Protein AF-A0A2J8KSQ7-F1 (afdb_monomer)

Secondary structure (DSSP, 8-state):
---HHHHHHHHHHHHHHHHHHHH-TTHHHHHHHHHHHHHHHHHTT-S-HHHHHHHHHHHHHHHHHHHHHTTS-HHHHT-HHHHHHHHHHHHHHH---TT-S-HHHHHHHHHHHHHHHHHHHHHHHHHHHHHTT--TTHHHHHHHHHHTTSS----HHHHHHHHSGGGSPPPTHHHHHHHHTSHHHHHHHHHHHHHHHHHHHHHHHHHGGG-TTS---------PPPHHHHHHHHHHHHHHHHHHH-GGGHHHHHHHHHHHHHHHHT-HHHHHHHHHHTT---HHHHHHHHHHHHHHHHHHHHHHHHH-

Structure (mmCIF, N/CA/C/O backbone):
data_AF-A0A2J8KSQ7-F1
#
_entry.id   AF-A0A2J8KSQ7-F1
#
loop_
_atom_site.group_PDB
_atom_site.id
_atom_site.type_symbol
_atom_site.label_atom_id
_atom_site.label_alt_id
_atom_site.label_comp_id
_atom_site.label_asym_id
_atom_site.label_entity_id
_atom_site.label_seq_id
_atom_site.pdbx_PDB_ins_code
_atom_site.Cartn_x
_atom_site.Cartn_y
_atom_site.Cartn_z
_atom_site.occupancy
_atom_site.B_iso_or_equiv
_atom_site.auth_seq_id
_atom_site.auth_comp_id
_atom_site.auth_asym_id
_atom_site.auth_atom_id
_atom_site.pdbx_PDB_model_num
ATOM 1 N N . LEU A 1 1 ? 3.749 8.057 27.877 1.00 47.41 1 LEU A N 1
ATOM 2 C CA . LEU A 1 1 ? 4.888 7.237 27.403 1.00 47.41 1 LEU A CA 1
ATOM 3 C C . LEU A 1 1 ? 4.322 6.093 26.569 1.00 47.41 1 LEU A C 1
ATOM 5 O O . LEU A 1 1 ? 3.416 5.438 27.062 1.00 47.41 1 LEU A O 1
ATOM 9 N N . GLN A 1 2 ? 4.792 5.868 25.337 1.00 60.69 2 GLN A N 1
ATOM 10 C CA . GLN A 1 2 ? 4.445 4.633 24.612 1.00 60.69 2 GLN A CA 1
ATOM 11 C C . GLN A 1 2 ? 5.042 3.417 25.340 1.00 60.69 2 GLN A C 1
ATOM 13 O O . GLN A 1 2 ? 6.163 3.535 25.850 1.00 60.69 2 GLN A O 1
ATOM 18 N N . PRO A 1 3 ? 4.328 2.280 25.402 1.00 83.12 3 PRO A N 1
ATOM 19 C CA . PRO A 1 3 ? 4.836 1.058 26.014 1.00 83.12 3 PRO A CA 1
ATOM 20 C C . PRO A 1 3 ? 6.111 0.584 25.297 1.00 83.12 3 PRO A C 1
ATOM 22 O O . PRO A 1 3 ? 6.273 0.771 24.091 1.00 83.12 3 PRO A O 1
ATOM 25 N N . LEU A 1 4 ? 7.038 -0.022 26.046 1.00 86.06 4 LEU A N 1
ATOM 26 C CA . LEU A 1 4 ? 8.341 -0.484 25.543 1.00 86.06 4 LEU A CA 1
ATOM 27 C C . LEU A 1 4 ? 8.212 -1.377 24.294 1.00 86.06 4 LEU A C 1
ATOM 29 O O . LEU A 1 4 ? 9.003 -1.246 23.362 1.00 86.06 4 LEU A O 1
ATOM 33 N N . SER A 1 5 ? 7.186 -2.231 24.254 1.00 86.38 5 SER A N 1
ATOM 34 C CA . SER A 1 5 ? 6.883 -3.108 23.119 1.00 86.38 5 SER A CA 1
ATOM 35 C C . SER A 1 5 ? 6.635 -2.334 21.823 1.00 86.38 5 SER A C 1
ATOM 37 O O . SER A 1 5 ? 7.234 -2.660 20.805 1.00 86.38 5 SER A O 1
ATOM 39 N N . GLU A 1 6 ? 5.834 -1.265 21.856 1.00 86.31 6 GLU A N 1
ATOM 40 C CA . GLU A 1 6 ? 5.562 -0.437 20.674 1.00 86.31 6 GLU A CA 1
ATOM 41 C C . GLU A 1 6 ? 6.832 0.221 20.130 1.00 86.31 6 GLU A C 1
ATOM 43 O O . GLU A 1 6 ? 7.030 0.278 18.917 1.00 86.31 6 GLU A O 1
ATOM 48 N N . ARG A 1 7 ? 7.719 0.688 21.016 1.00 88.25 7 ARG A N 1
ATOM 49 C CA . ARG A 1 7 ? 8.998 1.288 20.607 1.00 88.25 7 ARG A CA 1
ATOM 50 C C . ARG A 1 7 ? 9.906 0.270 19.926 1.00 88.25 7 ARG A C 1
ATOM 52 O O . ARG A 1 7 ? 10.504 0.591 18.903 1.00 88.25 7 ARG A O 1
ATOM 59 N N . LEU A 1 8 ? 9.980 -0.947 20.464 1.00 92.44 8 LEU A N 1
ATOM 60 C CA . LEU A 1 8 ? 10.743 -2.042 19.861 1.00 92.44 8 LEU A CA 1
ATOM 61 C C . LEU A 1 8 ? 10.172 -2.435 18.494 1.00 92.44 8 LEU A C 1
ATOM 63 O O . LEU A 1 8 ? 10.933 -2.626 17.549 1.00 92.44 8 LEU A O 1
ATOM 67 N N . THR A 1 9 ? 8.844 -2.481 18.352 1.00 92.38 9 THR A N 1
ATOM 68 C CA . THR A 1 9 ? 8.196 -2.739 17.060 1.00 92.38 9 THR A CA 1
ATOM 69 C C . THR A 1 9 ? 8.498 -1.638 16.046 1.00 92.38 9 THR A C 1
ATOM 71 O O . THR A 1 9 ? 8.880 -1.943 14.919 1.00 92.38 9 THR A O 1
ATOM 74 N N . LEU A 1 10 ? 8.390 -0.360 16.425 1.00 92.94 10 LEU A N 1
ATOM 75 C CA . LEU A 1 10 ? 8.730 0.756 15.534 1.00 92.94 10 LEU A CA 1
ATOM 76 C C . LEU A 1 10 ? 10.209 0.735 15.129 1.00 92.94 10 LEU A C 1
ATOM 78 O O . LEU A 1 10 ? 10.523 0.992 13.969 1.00 92.94 10 LEU A O 1
ATOM 82 N N . LEU A 1 11 ? 11.106 0.375 16.051 1.00 94.06 11 LEU A N 1
ATOM 83 C CA . LEU A 1 11 ? 12.526 0.201 15.755 1.00 94.06 11 LEU A CA 1
ATOM 84 C C . LEU A 1 11 ? 12.757 -0.944 14.758 1.00 94.06 11 LEU A C 1
ATOM 86 O O . LEU A 1 11 ? 13.496 -0.769 13.794 1.00 94.06 11 LEU A O 1
ATOM 90 N N . ALA A 1 12 ? 12.093 -2.087 14.940 1.00 95.69 12 ALA A N 1
ATOM 91 C CA . ALA A 1 12 ? 12.176 -3.207 14.004 1.00 95.69 12 ALA A CA 1
ATOM 92 C C . ALA A 1 12 ? 11.642 -2.833 12.609 1.00 95.69 12 ALA A C 1
ATOM 94 O O . ALA A 1 12 ? 12.254 -3.179 11.595 1.00 95.69 12 ALA A O 1
ATOM 95 N N . ILE A 1 13 ? 10.542 -2.072 12.541 1.00 95.25 13 ILE A N 1
ATOM 96 C CA . ILE A 1 13 ? 10.000 -1.544 11.279 1.00 95.25 13 ILE A CA 1
ATOM 97 C C . ILE A 1 13 ? 11.000 -0.581 10.632 1.00 95.25 13 ILE A C 1
ATOM 99 O O . ILE A 1 13 ? 11.241 -0.675 9.431 1.00 95.25 13 ILE A O 1
ATOM 103 N N . PHE A 1 14 ? 11.625 0.307 11.407 1.00 96.31 14 PHE A N 1
ATOM 104 C CA . PHE A 1 14 ? 12.646 1.219 10.894 1.00 96.31 14 PHE A CA 1
ATOM 105 C C . PHE A 1 14 ? 13.858 0.469 10.331 1.00 96.31 14 PHE A C 1
ATOM 107 O O . PHE A 1 14 ? 14.253 0.729 9.197 1.00 96.31 14 PHE A O 1
ATOM 114 N N . ILE A 1 15 ? 14.412 -0.489 11.081 1.00 96.38 15 ILE A N 1
ATOM 115 C CA . ILE A 1 15 ? 15.580 -1.275 10.656 1.00 96.38 15 ILE A CA 1
ATOM 116 C C . ILE A 1 15 ? 15.255 -2.080 9.394 1.00 96.38 15 ILE A C 1
ATOM 118 O O . ILE A 1 15 ? 16.009 -2.027 8.426 1.00 96.38 15 ILE A O 1
ATOM 122 N N . SER A 1 16 ? 14.123 -2.789 9.370 1.00 95.50 16 SER A N 1
ATOM 123 C CA . SER A 1 16 ? 13.715 -3.575 8.197 1.00 95.50 16 SER A CA 1
ATOM 124 C C . SER A 1 16 ? 13.466 -2.696 6.969 1.00 95.50 16 SER A C 1
ATOM 126 O O . SER A 1 16 ? 13.972 -3.007 5.894 1.00 95.50 16 SER A O 1
ATOM 128 N N . THR A 1 17 ? 12.777 -1.561 7.132 1.00 95.31 17 THR A N 1
ATOM 129 C CA . THR A 1 17 ? 12.537 -0.589 6.050 1.00 95.31 17 THR A CA 1
ATOM 130 C C . THR A 1 17 ? 13.844 0.002 5.528 1.00 95.31 17 THR A C 1
ATOM 132 O O . THR A 1 17 ? 14.027 0.140 4.317 1.00 95.31 17 THR A O 1
ATOM 135 N N . PHE A 1 18 ? 14.771 0.328 6.427 1.00 95.44 18 PHE A N 1
ATOM 136 C CA . PHE A 1 18 ? 16.083 0.857 6.082 1.00 95.44 18 PHE A CA 1
ATOM 137 C C . PHE A 1 18 ? 16.922 -0.164 5.304 1.00 95.44 18 PHE A C 1
ATOM 139 O O . PHE A 1 18 ? 17.401 0.158 4.219 1.00 95.44 18 PHE A O 1
ATOM 146 N N . LEU A 1 19 ? 17.043 -1.400 5.797 1.00 95.56 19 LEU A N 1
ATOM 147 C CA . LEU A 1 19 ? 17.797 -2.463 5.122 1.00 95.56 19 LEU A CA 1
ATOM 148 C C . LEU A 1 19 ? 17.192 -2.816 3.757 1.00 95.56 19 LEU A C 1
ATOM 150 O O . LEU A 1 19 ? 17.918 -2.962 2.773 1.00 95.56 19 LEU A O 1
ATOM 154 N N . PHE A 1 20 ? 15.863 -2.899 3.675 1.00 93.69 20 PHE A N 1
ATOM 155 C CA . PHE A 1 20 ? 15.145 -3.086 2.415 1.00 93.69 20 PHE A CA 1
ATOM 156 C C . PHE A 1 20 ? 15.446 -1.961 1.415 1.00 93.69 20 PHE A C 1
ATOM 158 O O . PHE A 1 20 ? 15.771 -2.216 0.256 1.00 93.69 20 PHE A O 1
ATOM 165 N N . SER A 1 21 ? 15.394 -0.710 1.874 1.00 92.31 21 SER A N 1
ATOM 166 C CA . SER A 1 21 ? 15.645 0.452 1.019 1.00 92.31 21 SER A CA 1
ATOM 167 C C . SER A 1 21 ? 17.114 0.564 0.597 1.00 92.31 21 SER A C 1
ATOM 169 O O . SER A 1 21 ? 17.404 1.009 -0.510 1.00 92.31 21 SER A O 1
ATOM 171 N N . LEU A 1 22 ? 18.045 0.129 1.450 1.00 92.06 22 LEU A N 1
ATOM 172 C CA . LEU A 1 22 ? 19.475 0.115 1.150 1.00 92.06 22 LEU A CA 1
ATOM 173 C C . LEU A 1 22 ? 19.825 -0.928 0.078 1.00 92.06 22 LEU A C 1
ATOM 175 O O . LEU A 1 22 ? 20.663 -0.668 -0.781 1.00 92.06 22 LEU A O 1
ATOM 179 N N . THR A 1 23 ? 19.187 -2.099 0.141 1.00 90.56 23 THR A N 1
ATOM 180 C CA . THR A 1 23 ? 19.525 -3.268 -0.690 1.00 90.56 23 THR A CA 1
ATOM 181 C C . THR A 1 23 ? 18.880 -3.253 -2.071 1.00 90.56 23 THR A C 1
ATOM 183 O O . THR A 1 23 ? 19.419 -3.864 -2.993 1.00 90.56 23 THR A O 1
ATOM 186 N N . TRP A 1 24 ? 17.755 -2.553 -2.254 1.00 87.62 24 TRP A N 1
ATOM 187 C CA . TRP A 1 24 ? 17.040 -2.546 -3.528 1.00 87.62 24 TRP A CA 1
ATOM 188 C C . TRP A 1 24 ? 16.900 -1.146 -4.125 1.00 87.62 24 TRP A C 1
ATOM 190 O O . TRP A 1 24 ? 16.215 -0.286 -3.584 1.00 87.62 24 TRP A O 1
ATOM 200 N N . GLN A 1 25 ? 17.473 -0.935 -5.312 1.00 80.12 25 GLN A N 1
ATOM 201 C CA . GLN A 1 25 ? 17.465 0.356 -6.015 1.00 80.12 25 GLN A CA 1
ATOM 202 C C . GLN A 1 25 ? 16.055 0.896 -6.325 1.00 80.12 25 GLN A C 1
ATOM 204 O O . GLN A 1 25 ? 15.832 2.102 -6.294 1.00 80.12 25 GLN A O 1
ATOM 209 N N . PHE A 1 26 ? 15.086 0.019 -6.596 1.00 80.69 26 PHE A N 1
AT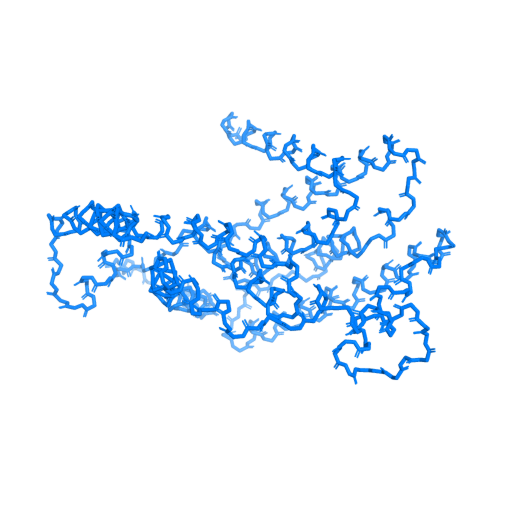OM 210 C CA . PHE A 1 26 ? 13.714 0.406 -6.952 1.00 80.69 26 PHE A CA 1
ATOM 211 C C . PHE A 1 26 ? 12.747 0.381 -5.758 1.00 80.69 26 PHE A C 1
ATOM 213 O O . PHE A 1 26 ? 11.529 0.441 -5.952 1.00 80.69 26 PHE A O 1
ATOM 220 N N . ASN A 1 27 ? 13.272 0.329 -4.526 1.00 89.19 27 ASN A N 1
ATOM 221 C CA . ASN A 1 27 ? 12.478 0.263 -3.294 1.00 89.19 27 ASN A CA 1
ATOM 222 C C . ASN A 1 27 ? 11.410 1.369 -3.211 1.00 89.19 27 ASN A C 1
ATOM 224 O O . ASN A 1 27 ? 10.313 1.118 -2.718 1.00 89.19 27 ASN A O 1
ATOM 228 N N . GLN A 1 28 ? 11.696 2.557 -3.758 1.00 90.19 28 GLN A N 1
ATOM 229 C CA . GLN A 1 28 ? 10.821 3.729 -3.704 1.00 90.19 28 GLN A CA 1
ATOM 230 C C . GLN A 1 28 ? 9.427 3.468 -4.286 1.00 90.19 28 GLN A C 1
ATOM 232 O O . GLN A 1 28 ? 8.446 4.032 -3.807 1.00 90.19 28 GLN A O 1
ATOM 237 N N . PHE A 1 29 ? 9.314 2.581 -5.280 1.00 87.69 29 PHE A N 1
ATOM 238 C CA . PHE A 1 29 ? 8.021 2.205 -5.847 1.00 87.69 29 PHE A CA 1
ATOM 239 C C . PHE A 1 29 ? 7.243 1.292 -4.907 1.00 87.69 29 PHE A C 1
ATOM 241 O O . PHE A 1 29 ? 6.042 1.479 -4.736 1.00 87.69 29 PHE A O 1
ATOM 248 N N . MET A 1 30 ? 7.914 0.348 -4.242 1.00 90.12 30 MET A N 1
ATOM 249 C CA . MET A 1 30 ? 7.239 -0.507 -3.267 1.00 90.12 30 MET A CA 1
ATOM 250 C C . MET A 1 30 ? 6.834 0.234 -2.006 1.00 90.12 30 MET A C 1
ATOM 252 O O . MET A 1 30 ? 5.715 0.080 -1.519 1.00 90.12 30 MET A O 1
ATOM 256 N N . MET A 1 31 ? 7.708 1.104 -1.524 1.00 93.38 31 MET A N 1
ATOM 257 C CA . MET A 1 31 ? 7.406 1.959 -0.390 1.00 93.38 31 MET A CA 1
ATOM 258 C C . MET A 1 31 ? 6.284 2.962 -0.723 1.00 93.38 31 MET A C 1
ATOM 260 O O . MET A 1 31 ? 5.487 3.281 0.157 1.00 93.38 31 MET A O 1
ATOM 264 N N . LEU A 1 32 ? 6.137 3.384 -1.990 1.00 94.06 32 LEU A N 1
ATOM 265 C CA . LEU A 1 32 ? 4.973 4.146 -2.467 1.00 94.06 32 LEU A CA 1
ATOM 266 C C . LEU A 1 32 ? 3.681 3.329 -2.421 1.00 94.06 32 LEU A C 1
ATOM 268 O O . LEU A 1 32 ? 2.670 3.843 -1.951 1.00 94.06 32 LEU A O 1
ATOM 272 N N . MET A 1 33 ? 3.700 2.059 -2.837 1.00 93.06 33 MET A N 1
ATOM 273 C CA . MET A 1 33 ? 2.530 1.184 -2.686 1.00 93.06 33 MET A CA 1
ATOM 274 C C . MET A 1 33 ? 2.134 1.049 -1.212 1.00 93.06 33 MET A C 1
ATOM 276 O O . MET A 1 33 ? 0.960 1.194 -0.876 1.00 93.06 33 MET A O 1
ATOM 280 N N . GLN A 1 34 ? 3.109 0.859 -0.319 1.00 95.00 34 GLN A N 1
ATOM 281 C CA . GLN A 1 34 ? 2.862 0.833 1.122 1.00 95.00 34 GLN A CA 1
ATOM 282 C C . GLN A 1 34 ? 2.294 2.165 1.637 1.00 95.00 34 GLN A C 1
ATOM 284 O O . GLN A 1 34 ? 1.354 2.165 2.429 1.00 95.00 34 GLN A O 1
ATOM 289 N N . ALA A 1 35 ? 2.827 3.302 1.185 1.00 96.12 35 ALA A N 1
ATOM 290 C CA . ALA A 1 35 ? 2.320 4.621 1.551 1.00 96.12 35 ALA A CA 1
ATOM 291 C C . ALA A 1 35 ? 0.865 4.824 1.089 1.00 96.12 35 ALA A C 1
ATOM 293 O O . ALA A 1 35 ? 0.049 5.340 1.850 1.00 96.12 35 ALA A O 1
ATOM 294 N N . LEU A 1 36 ? 0.510 4.354 -0.112 1.00 95.88 36 LEU A N 1
ATOM 295 C CA . LEU A 1 36 ? -0.868 4.371 -0.612 1.00 95.88 36 LEU A CA 1
ATOM 296 C C . LEU A 1 36 ? -1.798 3.502 0.245 1.00 95.88 36 LEU A C 1
ATOM 298 O O . LEU A 1 36 ? -2.895 3.948 0.569 1.00 95.88 36 LEU A O 1
ATOM 302 N N . VAL A 1 37 ? -1.354 2.314 0.680 1.00 96.12 37 VAL A N 1
ATOM 303 C CA . VAL A 1 37 ? -2.120 1.485 1.632 1.00 96.12 37 VAL A CA 1
ATOM 304 C C . VAL A 1 37 ? -2.402 2.256 2.917 1.00 96.12 37 VAL A C 1
ATOM 306 O O . VAL A 1 37 ? -3.551 2.341 3.346 1.00 96.12 37 VAL A O 1
ATOM 309 N N . LEU A 1 38 ? -1.366 2.840 3.525 1.00 95.50 38 LEU A N 1
ATOM 310 C CA . LEU A 1 38 ? -1.514 3.615 4.758 1.00 95.50 38 LEU A CA 1
ATOM 311 C C . LEU A 1 38 ? -2.466 4.797 4.565 1.00 95.50 38 LEU A C 1
ATOM 313 O O . LEU A 1 38 ? -3.267 5.087 5.452 1.00 95.50 38 LEU A O 1
ATOM 317 N N . PHE A 1 39 ? -2.412 5.442 3.401 1.00 94.81 39 PHE A N 1
ATOM 318 C CA . PHE A 1 39 ? -3.275 6.564 3.061 1.00 94.81 39 PHE A CA 1
ATOM 319 C C . PHE A 1 39 ? -4.737 6.136 2.934 1.00 94.81 39 PHE A C 1
ATOM 321 O O . PHE A 1 39 ? -5.616 6.795 3.492 1.00 94.81 39 PHE A O 1
ATOM 328 N N . THR A 1 40 ? -5.009 5.014 2.264 1.00 93.56 40 THR A N 1
ATOM 329 C CA . THR A 1 40 ? -6.361 4.451 2.159 1.00 93.56 40 THR A CA 1
ATOM 330 C C . THR A 1 40 ? -6.921 4.085 3.532 1.00 93.56 40 THR A C 1
ATOM 332 O O . THR A 1 40 ? -8.060 4.434 3.834 1.00 93.56 40 THR A O 1
ATOM 335 N N . LEU A 1 41 ? -6.130 3.434 4.390 1.00 92.81 41 LEU A N 1
ATOM 336 C CA . LEU A 1 41 ? -6.589 3.032 5.725 1.00 92.81 41 LEU A CA 1
ATOM 337 C C . LEU A 1 41 ? -6.845 4.221 6.656 1.00 92.81 41 LEU A C 1
ATOM 339 O O . LEU A 1 41 ? -7.821 4.195 7.405 1.00 92.81 41 LEU A O 1
ATOM 343 N N . ASP A 1 42 ? -5.985 5.245 6.616 1.00 91.19 42 ASP A N 1
ATOM 344 C CA . ASP A 1 42 ? -6.184 6.492 7.371 1.00 91.19 42 ASP A CA 1
ATOM 345 C C . ASP A 1 42 ? -7.434 7.233 6.863 1.00 91.19 42 ASP A C 1
ATOM 347 O O . ASP A 1 42 ? -8.246 7.699 7.658 1.00 91.19 42 ASP A O 1
ATOM 351 N N . SER A 1 43 ? -7.651 7.257 5.542 1.00 89.19 43 SER A N 1
ATOM 352 C CA . SER A 1 43 ? -8.822 7.895 4.915 1.00 89.19 43 SER A CA 1
ATOM 353 C C . SER A 1 43 ? -10.149 7.200 5.249 1.00 89.19 43 SER A C 1
ATOM 355 O O . SER A 1 43 ? -11.173 7.867 5.378 1.00 89.19 43 SER A O 1
ATOM 357 N N . LEU A 1 44 ? -10.150 5.870 5.389 1.00 89.19 44 LEU A N 1
ATOM 358 C CA . LEU A 1 44 ? -11.338 5.071 5.730 1.00 89.19 44 LEU A CA 1
ATOM 359 C C . LEU A 1 44 ? -11.536 4.877 7.244 1.00 89.19 44 LEU A C 1
ATOM 361 O O . LEU A 1 44 ? -12.427 4.134 7.664 1.00 89.19 44 LEU A O 1
ATOM 365 N N . ASP A 1 45 ? -10.712 5.526 8.070 1.00 88.00 45 ASP A N 1
ATOM 366 C CA . ASP A 1 45 ? -10.735 5.404 9.531 1.00 88.00 45 ASP A CA 1
ATOM 367 C C . ASP A 1 45 ? -10.555 3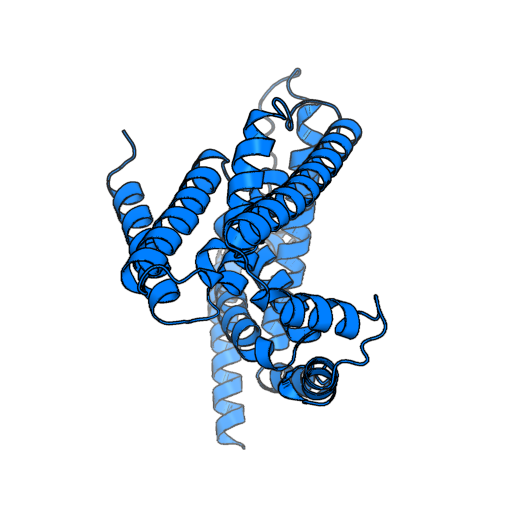.965 10.052 1.00 88.00 45 ASP A C 1
ATOM 369 O O . ASP A 1 45 ? -11.023 3.613 11.132 1.00 88.00 45 ASP A O 1
ATOM 373 N N . MET A 1 46 ? -9.828 3.133 9.300 1.00 87.44 46 MET A N 1
ATOM 374 C CA . MET A 1 46 ? -9.508 1.742 9.661 1.00 87.44 46 MET A CA 1
ATOM 375 C C . MET A 1 46 ? -8.145 1.608 10.358 1.00 87.44 46 MET A C 1
ATOM 377 O O . MET A 1 46 ? -7.785 0.537 10.844 1.00 87.44 46 MET A O 1
ATOM 381 N N . LEU A 1 47 ? -7.360 2.689 10.402 1.00 88.75 47 LEU A N 1
ATOM 382 C CA . LEU A 1 47 ? -6.070 2.754 11.084 1.00 88.75 47 LEU A CA 1
ATOM 383 C C . LEU A 1 47 ? -5.981 4.041 11.919 1.00 88.75 47 LEU A C 1
ATOM 385 O O . LEU A 1 47 ? -6.305 5.118 11.421 1.00 88.75 47 LEU A O 1
ATOM 389 N N . PRO A 1 48 ? -5.491 3.988 13.173 1.00 87.00 48 PRO A N 1
ATOM 390 C CA . PRO A 1 48 ? -5.270 5.196 13.954 1.00 87.00 48 PRO A CA 1
ATOM 391 C C . PRO A 1 48 ? -4.268 6.135 13.272 1.00 87.00 48 PRO A C 1
ATOM 393 O O . PRO A 1 48 ? -3.110 5.771 13.051 1.00 87.00 48 PRO A O 1
ATOM 396 N N . ALA A 1 49 ? -4.681 7.382 13.038 1.00 86.94 49 ALA A N 1
ATOM 397 C CA . ALA A 1 49 ? -3.889 8.384 12.321 1.00 86.94 49 ALA A CA 1
ATOM 398 C C . ALA A 1 49 ? -2.496 8.630 12.934 1.00 86.94 49 ALA A C 1
ATOM 400 O O . ALA A 1 49 ? -1.531 8.928 12.229 1.00 86.94 49 ALA A O 1
ATOM 401 N N . VAL A 1 50 ? -2.357 8.480 14.258 1.00 88.75 50 VAL A N 1
ATOM 402 C CA . VAL A 1 50 ? -1.062 8.585 14.953 1.00 88.75 50 VAL A CA 1
ATOM 403 C C . VAL A 1 50 ? -0.099 7.489 14.486 1.00 88.75 50 VAL A C 1
ATOM 405 O O . VAL A 1 50 ? 1.058 7.785 14.198 1.00 88.75 50 VAL A O 1
ATOM 408 N N . LYS A 1 51 ? -0.571 6.243 14.336 1.00 90.56 51 LYS A N 1
ATOM 409 C CA . LYS A 1 51 ? 0.253 5.122 13.856 1.00 90.56 51 LYS A CA 1
ATOM 410 C C . LYS A 1 51 ? 0.669 5.331 12.398 1.00 90.56 51 LYS A C 1
ATOM 412 O O . LYS A 1 51 ? 1.843 5.172 12.085 1.00 90.56 51 LYS A O 1
ATOM 417 N N . ALA A 1 52 ? -0.251 5.780 11.540 1.00 91.44 52 ALA A N 1
ATOM 418 C CA . ALA A 1 52 ? 0.064 6.124 10.150 1.00 91.44 52 ALA A CA 1
ATOM 419 C C . ALA A 1 52 ? 1.151 7.215 10.059 1.00 91.44 52 ALA A C 1
ATOM 421 O O . ALA A 1 52 ? 2.114 7.076 9.312 1.00 91.44 52 ALA A O 1
ATOM 422 N N . THR A 1 53 ? 1.048 8.260 10.892 1.00 92.19 53 THR A N 1
ATOM 423 C CA . THR A 1 53 ? 2.033 9.360 10.985 1.00 92.19 53 THR A CA 1
ATOM 424 C C . THR A 1 53 ? 3.442 8.842 11.289 1.00 92.19 53 THR A C 1
ATOM 426 O O . THR A 1 53 ? 4.398 9.248 10.629 1.00 92.19 53 THR A O 1
ATOM 429 N N . TRP A 1 54 ? 3.572 7.935 12.264 1.00 93.62 54 TRP A N 1
ATOM 430 C CA . TRP A 1 54 ? 4.856 7.321 12.611 1.00 93.62 54 TRP A CA 1
ATOM 431 C C . TRP A 1 54 ? 5.437 6.505 11.457 1.00 93.62 54 TRP A C 1
ATOM 433 O O . TRP A 1 54 ? 6.629 6.617 11.181 1.00 93.62 54 TRP A O 1
ATOM 443 N N . LEU A 1 55 ? 4.603 5.736 10.754 1.00 94.44 55 LEU A N 1
ATOM 444 C CA . LEU A 1 55 ? 5.047 4.928 9.618 1.00 94.44 55 LEU A CA 1
ATOM 445 C C . LEU A 1 55 ? 5.536 5.799 8.454 1.00 94.44 55 LEU A C 1
ATOM 447 O O . LEU A 1 55 ? 6.621 5.545 7.940 1.00 94.44 55 LEU A O 1
ATOM 451 N N . TYR A 1 56 ? 4.823 6.872 8.095 1.00 94.94 56 TYR A N 1
ATOM 452 C CA . TYR A 1 56 ? 5.313 7.827 7.089 1.00 94.94 56 TYR A CA 1
ATOM 453 C C . TYR A 1 56 ? 6.638 8.479 7.495 1.00 94.94 56 TYR A C 1
ATOM 455 O O . TYR A 1 56 ? 7.526 8.647 6.659 1.00 94.94 56 TYR A O 1
ATOM 463 N N . GLY A 1 57 ? 6.784 8.824 8.780 1.00 94.50 57 GLY A N 1
ATOM 464 C CA . GLY A 1 57 ? 8.033 9.355 9.327 1.00 94.50 57 GLY A CA 1
ATOM 465 C C . GLY A 1 57 ? 9.190 8.373 9.153 1.00 94.50 57 GLY A C 1
ATOM 466 O O . GLY A 1 57 ? 10.227 8.750 8.615 1.00 94.50 57 GLY A O 1
ATOM 467 N N . ILE A 1 58 ? 8.978 7.102 9.514 1.00 95.62 58 ILE A N 1
ATOM 468 C CA . ILE A 1 58 ? 9.958 6.026 9.319 1.00 95.62 58 ILE A CA 1
ATOM 469 C C . ILE A 1 58 ? 10.368 5.923 7.848 1.00 95.62 58 ILE A C 1
ATOM 471 O O . ILE A 1 58 ? 11.561 5.935 7.564 1.00 95.62 58 ILE A O 1
ATOM 475 N N . GLN A 1 59 ? 9.412 5.893 6.913 1.00 95.25 59 GLN A N 1
ATOM 476 C CA . GLN A 1 59 ? 9.719 5.797 5.482 1.00 95.25 59 GLN A CA 1
ATOM 477 C C . GLN A 1 59 ? 10.604 6.954 4.995 1.00 95.25 59 GLN A C 1
ATOM 479 O O . GLN A 1 59 ? 11.612 6.715 4.333 1.00 95.25 59 GLN A O 1
ATOM 484 N N . ILE A 1 60 ? 10.261 8.203 5.343 1.00 94.62 60 ILE A N 1
ATOM 485 C CA . ILE A 1 60 ? 11.063 9.376 4.959 1.00 94.62 60 ILE A CA 1
ATOM 486 C C . ILE A 1 60 ? 12.460 9.292 5.580 1.00 94.62 60 ILE A C 1
ATOM 488 O O . ILE A 1 60 ? 13.454 9.439 4.871 1.00 94.62 60 ILE A O 1
ATOM 492 N N . THR A 1 61 ? 12.557 9.046 6.889 1.00 95.12 61 THR A N 1
ATOM 493 C CA . THR A 1 61 ? 13.848 9.017 7.587 1.00 95.12 61 THR A CA 1
ATOM 494 C C . THR A 1 61 ? 14.746 7.891 7.075 1.00 95.12 61 THR A C 1
ATOM 496 O O . THR A 1 61 ? 15.933 8.127 6.852 1.00 95.12 61 THR A O 1
ATOM 499 N N . SER A 1 62 ? 14.202 6.695 6.822 1.00 94.94 62 SER A N 1
ATOM 500 C CA . SER A 1 62 ? 14.956 5.580 6.239 1.00 94.94 62 SER A CA 1
ATOM 501 C C . SER A 1 62 ? 15.497 5.927 4.848 1.00 94.94 62 SER A C 1
ATOM 503 O O . SER A 1 62 ? 16.670 5.674 4.583 1.00 94.94 62 SER A O 1
ATOM 505 N N . LEU A 1 63 ? 14.696 6.552 3.977 1.00 92.50 63 LEU A N 1
ATOM 506 C CA . LEU A 1 63 ? 15.143 6.945 2.633 1.00 92.50 63 LEU A CA 1
ATOM 507 C C . LEU A 1 63 ? 16.184 8.059 2.651 1.00 92.50 63 LEU A C 1
ATOM 509 O O . LEU A 1 63 ? 17.123 8.020 1.861 1.00 92.50 63 LEU A O 1
ATOM 513 N N . LEU A 1 64 ? 16.047 9.034 3.552 1.00 92.62 64 LEU A N 1
ATOM 514 C CA . LEU A 1 64 ? 17.057 10.077 3.729 1.00 92.62 64 LEU A CA 1
ATOM 515 C C . LEU A 1 64 ? 18.387 9.477 4.198 1.00 92.62 64 LEU A C 1
ATOM 517 O O . LEU A 1 64 ? 19.436 9.846 3.675 1.00 92.62 64 LEU A O 1
ATOM 521 N N . LEU A 1 65 ? 18.348 8.511 5.121 1.00 94.12 65 LEU A N 1
ATOM 522 C CA . LEU A 1 65 ? 19.549 7.808 5.570 1.00 94.12 65 LEU A CA 1
ATOM 523 C C . LEU A 1 65 ? 20.192 6.995 4.435 1.00 94.12 65 LEU A C 1
ATOM 525 O O . LEU A 1 65 ? 21.404 7.065 4.246 1.00 94.12 65 LEU A O 1
ATOM 529 N N . VAL A 1 66 ? 19.393 6.276 3.640 1.00 93.44 66 VAL A N 1
ATOM 530 C CA . VAL A 1 66 ? 19.888 5.563 2.448 1.00 93.44 66 VAL A CA 1
ATOM 531 C C . VAL A 1 66 ? 20.475 6.533 1.424 1.00 93.44 66 VAL A C 1
ATOM 533 O O . VAL A 1 66 ? 21.530 6.251 0.870 1.00 93.44 66 VAL A O 1
ATOM 536 N N . CYS A 1 67 ? 19.849 7.691 1.208 1.00 91.25 67 CYS A N 1
ATOM 537 C CA . CYS A 1 67 ? 20.360 8.728 0.313 1.00 91.25 67 CYS A CA 1
ATOM 538 C C . CYS A 1 67 ? 21.755 9.204 0.744 1.00 91.25 67 CYS A C 1
ATOM 540 O O . CYS A 1 67 ? 22.651 9.287 -0.093 1.00 91.25 67 CYS A O 1
ATOM 542 N N . ILE A 1 68 ? 21.970 9.437 2.045 1.00 92.06 68 ILE A N 1
ATOM 543 C CA . ILE A 1 68 ? 23.285 9.806 2.594 1.00 92.06 68 ILE A CA 1
ATOM 544 C C . ILE A 1 68 ? 24.312 8.691 2.350 1.00 92.06 68 ILE A C 1
ATOM 546 O O . ILE A 1 68 ? 25.410 8.964 1.870 1.00 92.06 68 ILE A O 1
ATOM 550 N N . LEU A 1 69 ? 23.954 7.434 2.635 1.00 91.81 69 LEU A N 1
ATOM 551 C CA . LEU A 1 69 ? 24.858 6.288 2.463 1.00 91.81 69 LEU A CA 1
ATOM 552 C C . LEU A 1 69 ? 25.175 5.973 0.998 1.00 91.81 69 LEU A C 1
ATOM 554 O O . LEU A 1 69 ? 26.253 5.470 0.699 1.00 91.81 69 LEU A O 1
ATOM 558 N N . GLN A 1 70 ? 24.259 6.284 0.083 1.00 90.75 70 GLN A N 1
ATOM 559 C CA . GLN A 1 70 ? 24.450 6.147 -1.361 1.00 90.75 70 GLN A CA 1
ATOM 560 C C . GLN A 1 70 ? 25.011 7.431 -1.997 1.00 90.75 70 GLN A C 1
ATOM 562 O O . GLN A 1 70 ? 24.724 7.715 -3.159 1.00 90.75 70 GLN A O 1
ATOM 567 N N . PHE A 1 71 ? 25.798 8.210 -1.246 1.00 89.62 71 PHE A N 1
ATOM 568 C CA . PHE A 1 71 ? 26.492 9.412 -1.726 1.00 89.62 71 PHE A CA 1
ATOM 569 C C . PHE A 1 71 ? 25.558 10.464 -2.348 1.00 89.62 71 PHE A C 1
ATOM 571 O O . PHE A 1 71 ? 25.819 10.987 -3.429 1.00 89.62 71 PHE A O 1
ATOM 578 N N . PHE A 1 72 ? 24.465 10.783 -1.649 1.00 85.62 72 PHE A N 1
ATOM 579 C CA . PHE A 1 72 ? 23.455 11.761 -2.068 1.00 85.62 72 PHE A CA 1
ATOM 580 C C . PHE A 1 72 ? 22.817 11.433 -3.421 1.00 85.62 72 PHE A C 1
ATOM 582 O O . PHE A 1 72 ? 22.677 12.294 -4.291 1.00 85.62 72 PHE A O 1
ATOM 589 N N . ASN A 1 73 ? 22.391 10.178 -3.583 1.00 84.94 73 ASN A N 1
ATOM 590 C CA . ASN A 1 73 ? 21.670 9.738 -4.770 1.00 84.94 73 ASN A CA 1
ATOM 591 C C . ASN A 1 73 ? 20.393 10.573 -4.982 1.00 84.94 73 ASN A C 1
ATOM 593 O O . ASN A 1 73 ? 19.362 10.395 -4.323 1.00 84.94 73 ASN A O 1
ATOM 597 N N . SER A 1 74 ? 20.462 11.480 -5.951 1.00 82.12 74 SER A N 1
ATOM 598 C CA . SER A 1 74 ? 19.419 12.456 -6.245 1.00 82.12 74 SER A CA 1
ATOM 599 C C . SER A 1 74 ? 18.132 11.822 -6.779 1.00 82.12 74 SER A C 1
ATOM 601 O O . SER A 1 74 ? 17.058 12.401 -6.615 1.00 82.12 74 SER A O 1
ATOM 603 N N . MET A 1 75 ? 18.200 10.598 -7.320 1.00 80.50 75 MET A N 1
ATOM 604 C CA . MET A 1 75 ? 17.024 9.835 -7.752 1.00 80.50 75 MET A CA 1
ATOM 605 C C . MET A 1 75 ? 16.095 9.507 -6.574 1.00 80.50 75 MET A C 1
ATOM 607 O O . MET A 1 75 ? 14.881 9.646 -6.698 1.00 80.50 75 MET A O 1
ATOM 611 N N . ILE A 1 76 ? 16.655 9.149 -5.410 1.00 85.19 76 ILE A N 1
ATOM 612 C CA . ILE A 1 76 ? 15.868 8.859 -4.199 1.00 85.19 76 ILE A CA 1
ATOM 613 C C . ILE A 1 76 ? 15.181 10.132 -3.706 1.00 85.19 76 ILE A C 1
ATOM 615 O O . ILE A 1 76 ? 13.998 10.110 -3.355 1.00 85.19 76 ILE A O 1
ATOM 619 N N . LEU A 1 77 ? 15.909 11.253 -3.711 1.00 84.75 77 LEU A N 1
ATOM 620 C CA . LEU A 1 77 ? 15.391 12.536 -3.241 1.00 84.75 77 LEU A CA 1
ATOM 621 C C . LEU A 1 77 ? 14.272 13.077 -4.149 1.00 84.75 77 LEU A C 1
ATOM 623 O O . LEU A 1 77 ? 13.291 13.627 -3.653 1.00 84.75 77 LEU A O 1
ATOM 627 N N . GLY A 1 78 ? 14.390 12.864 -5.464 1.00 84.81 78 GLY A N 1
ATOM 628 C CA . GLY A 1 78 ? 13.382 13.213 -6.472 1.00 84.81 78 GLY A CA 1
ATOM 629 C C . GLY A 1 78 ? 12.199 12.244 -6.583 1.00 84.81 78 GLY A C 1
ATOM 630 O O . GLY A 1 78 ? 11.313 12.455 -7.418 1.00 84.81 78 GLY A O 1
ATOM 631 N N . SER A 1 79 ? 12.164 11.195 -5.758 1.00 89.62 79 SER A N 1
ATOM 632 C CA . SER A 1 79 ? 11.149 10.148 -5.829 1.00 89.62 79 SER A CA 1
ATOM 633 C C . SER A 1 79 ? 9.738 10.661 -5.532 1.00 89.62 79 SER A C 1
ATOM 635 O O . SER A 1 79 ? 9.511 11.535 -4.688 1.00 89.62 79 SER A O 1
ATOM 637 N N . LEU A 1 80 ? 8.748 10.056 -6.198 1.00 90.94 80 LEU A N 1
ATOM 638 C CA . LEU A 1 80 ? 7.332 10.316 -5.919 1.00 90.94 80 LEU A CA 1
ATOM 639 C C . LEU A 1 80 ? 6.963 10.043 -4.459 1.00 90.94 80 LEU A C 1
ATOM 641 O O . LEU A 1 80 ? 6.087 10.707 -3.921 1.00 90.94 80 LEU A O 1
ATOM 645 N N . LEU A 1 81 ? 7.633 9.088 -3.819 1.00 93.56 81 LEU A N 1
ATOM 646 C CA . LEU A 1 81 ? 7.370 8.686 -2.445 1.00 93.56 81 LEU A CA 1
ATOM 647 C C . LEU A 1 81 ? 7.649 9.798 -1.433 1.00 93.56 81 LEU A C 1
ATOM 649 O O . LEU A 1 81 ? 6.801 10.073 -0.586 1.00 93.56 81 LEU A O 1
ATOM 653 N N . ILE A 1 82 ? 8.805 10.464 -1.528 1.00 93.12 82 ILE A N 1
ATOM 654 C CA . ILE A 1 82 ? 9.127 11.582 -0.628 1.00 93.12 82 ILE A CA 1
ATOM 655 C C . ILE A 1 82 ? 8.112 12.709 -0.822 1.00 93.12 82 ILE A C 1
ATOM 657 O O . ILE A 1 82 ? 7.583 13.244 0.155 1.00 93.12 82 ILE A O 1
ATOM 661 N N . SER A 1 83 ? 7.787 13.026 -2.080 1.00 94.75 83 SER A N 1
ATOM 662 C CA . SER A 1 83 ? 6.776 14.039 -2.400 1.00 94.75 83 SER A CA 1
ATOM 663 C C . SER A 1 83 ? 5.388 13.654 -1.876 1.00 94.75 83 SER A C 1
ATOM 665 O O . SER A 1 83 ? 4.690 14.508 -1.330 1.00 94.75 83 SER A O 1
ATOM 667 N N . PHE A 1 84 ? 4.996 12.382 -1.989 1.00 96.38 84 PHE A N 1
ATOM 668 C CA . PHE A 1 84 ? 3.706 11.870 -1.529 1.00 96.38 84 PHE A CA 1
ATOM 669 C C . PHE A 1 84 ? 3.590 11.926 -0.007 1.00 96.38 84 PHE A C 1
ATOM 671 O O . PHE A 1 84 ? 2.658 12.534 0.517 1.00 96.38 84 PHE A O 1
ATOM 678 N N . ASN A 1 85 ? 4.574 11.388 0.716 1.00 95.56 85 ASN A N 1
ATOM 679 C CA . ASN A 1 85 ? 4.560 11.393 2.178 1.00 95.56 85 ASN A CA 1
ATOM 680 C C . ASN A 1 85 ? 4.556 12.826 2.732 1.00 95.56 85 ASN A C 1
ATOM 682 O O . ASN A 1 85 ? 3.785 13.136 3.643 1.00 95.56 85 ASN A O 1
ATOM 686 N N . LEU A 1 86 ? 5.351 13.732 2.146 1.00 95.12 86 LEU A N 1
ATOM 687 C CA . LEU A 1 86 ? 5.340 15.148 2.522 1.00 95.12 86 LEU A CA 1
ATOM 688 C C . LEU A 1 86 ? 3.982 15.807 2.231 1.00 95.12 86 LEU A C 1
ATOM 690 O O . LEU A 1 86 ? 3.477 16.574 3.055 1.00 95.12 86 LEU A O 1
ATOM 694 N N . SER A 1 87 ? 3.354 15.459 1.106 1.00 95.44 87 SER A N 1
ATOM 695 C CA . SER A 1 87 ? 2.019 15.948 0.746 1.00 95.44 87 SER A CA 1
ATOM 696 C C . SER A 1 87 ? 0.953 15.497 1.729 1.00 95.44 87 SER A C 1
ATOM 698 O O . SER A 1 87 ? 0.130 16.313 2.133 1.00 95.44 87 SER A O 1
ATOM 700 N N . VAL A 1 88 ? 0.991 14.238 2.174 1.00 94.50 88 VAL A N 1
ATOM 701 C CA . VAL A 1 88 ? 0.078 13.724 3.204 1.00 94.50 88 VAL A CA 1
ATOM 702 C C . VAL A 1 88 ? 0.239 14.512 4.508 1.00 94.50 88 VAL A C 1
ATOM 704 O O . VAL A 1 88 ? -0.756 14.938 5.096 1.00 94.50 88 VAL A O 1
ATOM 707 N N . PHE A 1 89 ? 1.472 14.796 4.948 1.00 93.62 89 PHE A N 1
ATOM 708 C CA . PHE A 1 89 ? 1.699 15.617 6.146 1.00 93.62 89 PHE A CA 1
ATOM 709 C C . PHE A 1 89 ? 1.136 17.036 6.018 1.00 93.62 89 PHE A C 1
ATOM 711 O O . PHE A 1 89 ? 0.508 17.536 6.956 1.00 93.62 89 PHE A O 1
ATOM 718 N N . ILE A 1 90 ? 1.350 17.688 4.874 1.00 93.69 90 ILE A N 1
ATOM 719 C CA . ILE A 1 90 ? 0.857 19.047 4.625 1.00 93.69 90 ILE A CA 1
ATOM 720 C C . ILE A 1 90 ? -0.672 19.050 4.515 1.00 93.69 90 ILE A C 1
ATOM 722 O O . ILE A 1 90 ? -1.327 19.838 5.197 1.00 93.69 90 ILE A O 1
ATOM 726 N N . ALA A 1 91 ? -1.257 18.142 3.733 1.00 92.12 91 ALA A N 1
ATOM 727 C CA . ALA A 1 91 ? -2.703 18.042 3.551 1.00 92.12 91 ALA A CA 1
ATOM 728 C C . ALA A 1 91 ? -3.427 17.796 4.881 1.00 92.12 91 ALA A C 1
ATOM 730 O O . ALA A 1 91 ? -4.447 18.428 5.146 1.00 92.12 91 ALA A O 1
ATOM 731 N N . ARG A 1 92 ? -2.863 16.967 5.772 1.00 89.00 92 ARG A N 1
ATOM 732 C CA . ARG A 1 92 ? -3.409 16.750 7.125 1.00 89.00 92 ARG A CA 1
ATOM 733 C C . ARG A 1 92 ? -3.366 17.999 8.005 1.00 89.00 92 ARG A C 1
ATOM 735 O O . ARG A 1 92 ? -4.245 18.182 8.842 1.00 89.00 92 ARG A O 1
ATOM 742 N N . LYS A 1 93 ? -2.365 18.871 7.834 1.00 88.38 93 LYS A N 1
ATOM 743 C CA . LYS A 1 93 ? -2.321 20.165 8.538 1.00 88.38 93 LYS A CA 1
ATOM 744 C C . LYS A 1 93 ? -3.359 21.149 7.993 1.00 88.38 93 LYS A C 1
ATOM 746 O O . LYS A 1 93 ? -3.919 21.913 8.779 1.00 88.38 93 LYS A O 1
ATOM 751 N N . LEU A 1 94 ? -3.597 21.126 6.680 1.00 87.50 94 LEU A N 1
ATOM 752 C CA . LEU A 1 94 ? -4.520 22.031 5.989 1.00 87.50 94 LEU A CA 1
ATOM 753 C C . LEU A 1 94 ? -5.990 21.633 6.184 1.00 87.50 94 LEU A C 1
ATOM 755 O O . LEU A 1 94 ? -6.827 22.489 6.457 1.00 87.50 94 LEU A O 1
ATOM 759 N N . GLN A 1 95 ? -6.312 20.343 6.093 1.00 83.88 95 GLN A N 1
ATOM 760 C CA . GLN A 1 95 ? -7.678 19.835 6.219 1.00 83.88 95 GLN A CA 1
ATOM 761 C C . GLN A 1 95 ? -7.925 19.243 7.606 1.00 83.88 95 GLN A C 1
ATOM 763 O O . GLN A 1 95 ? -7.763 18.048 7.854 1.00 83.88 95 GLN A O 1
ATOM 768 N N . LYS A 1 96 ? -8.361 20.106 8.526 1.00 76.81 96 LYS A N 1
ATOM 769 C CA . LYS A 1 96 ? -8.863 19.693 9.843 1.00 76.81 96 LYS A CA 1
ATOM 770 C C . LYS A 1 96 ? -10.337 19.273 9.728 1.00 76.81 96 LYS A C 1
ATOM 772 O O . LYS A 1 96 ? -11.067 19.788 8.887 1.00 76.81 96 LYS A O 1
ATOM 777 N N . ASN A 1 97 ? -10.795 18.364 10.592 1.00 74.44 97 ASN A N 1
ATOM 778 C CA . ASN A 1 97 ? -12.201 17.915 10.682 1.00 74.44 97 ASN A CA 1
ATOM 779 C C . ASN A 1 97 ? -12.731 17.092 9.484 1.00 74.44 97 ASN A C 1
ATOM 781 O O . ASN A 1 97 ? -13.906 17.194 9.109 1.00 74.44 97 ASN A O 1
ATOM 785 N N . LEU A 1 98 ? -11.882 16.230 8.909 1.00 74.50 98 LEU A N 1
ATOM 786 C CA . LEU A 1 98 ? -12.276 15.260 7.873 1.00 74.50 98 LEU A CA 1
ATOM 787 C C . LEU A 1 98 ? -13.341 14.257 8.360 1.00 74.50 98 LEU A C 1
ATOM 789 O O . LEU A 1 98 ? -14.151 13.793 7.566 1.00 74.50 98 LEU A O 1
ATOM 793 N N . LYS A 1 99 ? -13.385 13.973 9.669 1.00 73.31 99 LYS A N 1
ATOM 794 C CA . LYS A 1 99 ? -14.239 12.930 10.269 1.00 73.31 99 LYS A CA 1
ATOM 795 C C . LYS A 1 99 ? -15.635 13.403 10.694 1.00 73.31 99 LYS A C 1
ATOM 797 O O . LYS A 1 99 ? -16.391 12.631 11.269 1.00 73.31 99 LYS A O 1
ATOM 802 N N . THR A 1 100 ? -15.984 14.666 10.447 1.00 71.50 100 THR A N 1
ATOM 803 C CA . THR A 1 100 ? -17.233 15.271 10.943 1.00 71.50 100 THR A CA 1
ATOM 804 C C . THR A 1 100 ? -18.220 15.537 9.808 1.00 71.50 100 THR A C 1
ATOM 806 O O . THR A 1 100 ? -17.853 16.157 8.804 1.00 7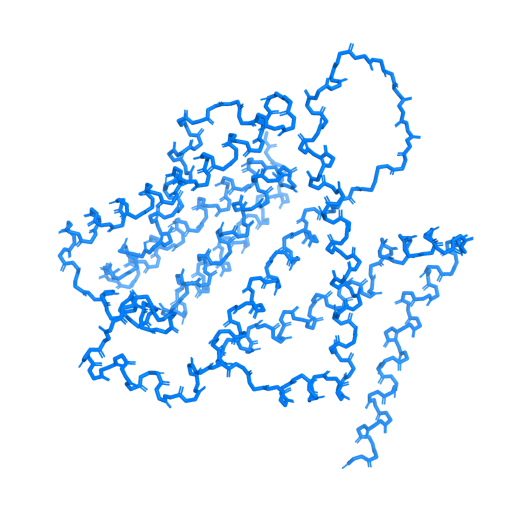1.50 100 THR A O 1
ATOM 809 N N . GLY A 1 101 ? -19.486 15.155 10.000 1.00 74.56 101 GLY A N 1
ATOM 810 C CA . GLY A 1 101 ? -20.606 15.468 9.105 1.00 74.56 101 GLY A CA 1
ATOM 811 C C . GLY A 1 101 ? -21.408 14.240 8.665 1.00 74.56 101 GLY A C 1
ATOM 812 O O . GLY A 1 101 ? -21.099 13.119 9.048 1.00 74.56 101 GLY A O 1
ATOM 813 N N . SER A 1 102 ? -22.435 14.466 7.842 1.00 83.38 102 SER A N 1
ATOM 814 C CA . SER A 1 102 ? -23.195 13.397 7.174 1.00 83.38 102 SER A CA 1
ATOM 815 C C . SER A 1 102 ? -22.323 12.617 6.174 1.00 83.38 102 SER A C 1
ATOM 817 O O . SER A 1 102 ? -21.332 13.157 5.670 1.00 83.38 102 SER A O 1
ATOM 819 N N . PHE A 1 103 ? -22.719 11.381 5.849 1.00 84.38 103 PHE A N 1
ATOM 820 C CA . PHE A 1 103 ? -22.036 10.475 4.915 1.00 84.38 103 PHE A CA 1
ATOM 821 C C . PHE A 1 103 ? -21.580 11.167 3.618 1.00 84.38 103 PHE A C 1
ATOM 823 O O . PHE A 1 103 ? -20.402 11.110 3.268 1.00 84.38 103 PHE A O 1
ATOM 830 N N . LEU A 1 104 ? -22.477 11.891 2.935 1.00 86.00 104 LEU A N 1
ATOM 831 C CA . LEU A 1 104 ? -22.159 12.575 1.671 1.00 86.00 104 LEU A CA 1
ATOM 832 C C . LEU A 1 104 ? -21.127 13.695 1.849 1.00 86.00 104 LEU A C 1
ATOM 834 O O . LEU A 1 104 ? -20.225 13.847 1.027 1.00 86.00 104 LEU A O 1
ATOM 838 N N . ASN A 1 105 ? -21.226 14.457 2.941 1.00 86.19 105 ASN A N 1
ATOM 839 C CA . ASN A 1 105 ? -20.263 15.514 3.247 1.00 86.19 105 ASN A CA 1
ATOM 840 C C . ASN A 1 105 ? -18.882 14.919 3.545 1.00 86.19 105 ASN A C 1
ATOM 842 O O . ASN A 1 105 ? -17.863 15.444 3.105 1.00 86.19 105 ASN A O 1
ATOM 846 N N . ARG A 1 106 ? -18.837 13.791 4.261 1.00 87.69 106 ARG A N 1
ATOM 847 C CA . ARG A 1 106 ? -17.587 13.089 4.551 1.00 87.69 106 ARG A CA 1
ATOM 848 C C . ARG A 1 106 ? -16.967 12.485 3.299 1.00 87.69 106 ARG A C 1
ATOM 850 O O . ARG A 1 106 ? -15.773 12.664 3.087 1.00 87.69 106 ARG A O 1
ATOM 857 N N . LEU A 1 107 ? -17.767 11.856 2.439 1.00 88.62 107 LEU A N 1
ATOM 858 C CA . LEU A 1 107 ? -17.300 11.363 1.146 1.00 88.62 107 LEU A CA 1
ATOM 859 C C . LEU A 1 107 ? -16.735 12.508 0.292 1.00 88.62 107 LEU A C 1
ATOM 861 O O . LEU A 1 107 ? -15.629 12.390 -0.227 1.00 88.62 107 LEU A O 1
ATOM 865 N N . GLY A 1 108 ? -17.433 13.646 0.218 1.00 89.06 108 GLY A N 1
ATOM 866 C CA . GLY A 1 108 ? -16.949 14.841 -0.479 1.00 89.06 108 GLY A CA 1
ATOM 867 C C . GLY A 1 108 ? -15.633 15.379 0.094 1.00 89.06 108 GLY A C 1
ATOM 868 O O . GLY A 1 108 ? -14.699 15.660 -0.657 1.00 89.06 108 GLY A O 1
ATOM 869 N N . LYS A 1 109 ? -15.511 15.452 1.426 1.00 89.56 109 LYS A N 1
ATOM 870 C CA . LYS A 1 109 ? -14.264 15.836 2.109 1.00 89.56 109 LYS A CA 1
ATOM 871 C C . LYS A 1 109 ? -13.116 14.870 1.822 1.00 89.56 109 LYS A C 1
ATOM 873 O O . LYS A 1 109 ? -11.996 15.326 1.619 1.00 89.56 109 LYS A O 1
ATOM 878 N N . LEU A 1 110 ? -13.376 13.562 1.779 1.00 90.62 110 LEU A N 1
ATOM 879 C CA . LEU A 1 110 ? -12.368 12.552 1.447 1.00 90.62 110 LEU A CA 1
ATOM 880 C C . LEU A 1 110 ? -11.925 12.637 -0.013 1.00 90.62 110 LEU A C 1
ATOM 882 O O . LEU A 1 110 ? -10.729 12.571 -0.285 1.00 90.62 110 LEU A O 1
ATOM 886 N N . LEU A 1 111 ? -12.857 12.847 -0.947 1.00 91.81 111 LEU A N 1
ATOM 887 C CA . LEU A 1 111 ? -12.524 13.077 -2.355 1.00 91.81 111 LEU A CA 1
ATOM 888 C C . LEU A 1 111 ? -11.675 14.343 -2.522 1.00 91.81 111 LEU A C 1
ATOM 890 O O . LEU A 1 111 ? -10.672 14.322 -3.235 1.00 91.81 111 LEU A O 1
ATOM 894 N N . LEU A 1 112 ? -12.019 15.418 -1.808 1.00 91.81 112 LEU A N 1
ATOM 895 C CA . LEU A 1 112 ? -11.213 16.636 -1.775 1.00 91.81 112 LEU A CA 1
ATOM 896 C C . LEU A 1 112 ? -9.834 16.391 -1.139 1.00 91.81 112 LEU A C 1
ATOM 898 O O . LEU A 1 112 ? -8.846 16.943 -1.616 1.00 91.81 112 LEU A O 1
ATOM 902 N N . HIS A 1 113 ? -9.747 15.572 -0.086 1.00 93.12 113 HIS A N 1
ATOM 903 C CA . HIS A 1 113 ? -8.478 15.196 0.546 1.00 93.12 113 HIS A CA 1
ATOM 904 C C . HIS A 1 113 ? -7.575 14.430 -0.416 1.00 93.12 113 HIS A C 1
ATOM 906 O O . HIS A 1 113 ? -6.415 14.800 -0.599 1.00 93.12 113 HIS A O 1
ATOM 912 N N . LEU A 1 114 ? -8.124 13.421 -1.093 1.00 94.00 114 LEU A N 1
ATOM 913 C CA . LEU A 1 114 ? -7.428 12.655 -2.121 1.00 94.00 114 LEU A CA 1
ATOM 914 C C . LEU A 1 114 ? -6.929 13.568 -3.246 1.00 94.00 114 LEU A C 1
ATOM 916 O O . LEU A 1 114 ? -5.748 13.533 -3.588 1.00 94.00 114 LEU A O 1
ATOM 920 N N . PHE A 1 115 ? -7.805 14.418 -3.786 1.00 92.88 115 PHE A N 1
ATOM 921 C CA . PHE A 1 115 ? -7.443 15.360 -4.842 1.00 92.88 115 PHE A CA 1
ATOM 922 C C . PHE A 1 115 ? -6.326 16.312 -4.396 1.00 92.88 115 PHE A C 1
ATOM 924 O O . PHE A 1 115 ? -5.334 16.483 -5.103 1.00 92.88 115 PHE A O 1
ATOM 931 N N . MET A 1 116 ? -6.437 16.872 -3.188 1.00 94.00 116 MET A N 1
ATOM 932 C CA . MET A 1 116 ? -5.433 17.773 -2.626 1.00 94.00 116 MET A CA 1
ATOM 933 C C . MET A 1 116 ? -4.072 17.089 -2.464 1.00 94.00 116 MET A C 1
ATOM 935 O O . MET A 1 116 ? -3.056 17.662 -2.858 1.00 94.00 116 MET A O 1
ATOM 939 N N . VAL A 1 117 ? -4.040 15.868 -1.918 1.00 95.94 117 VAL A N 1
ATOM 940 C CA . VAL A 1 117 ? -2.800 15.092 -1.754 1.00 95.94 117 VAL A CA 1
ATOM 941 C C . VAL A 1 117 ? -2.166 14.794 -3.109 1.00 95.94 117 VAL A C 1
ATOM 943 O O . VAL A 1 117 ? -0.958 14.979 -3.256 1.00 95.94 117 VAL A O 1
ATOM 946 N N . LEU A 1 118 ? -2.952 14.397 -4.113 1.00 93.62 118 LEU A N 1
ATOM 947 C CA . LEU A 1 118 ? -2.447 14.127 -5.462 1.00 93.62 118 LEU A CA 1
ATOM 948 C C . LEU A 1 118 ? -1.860 15.384 -6.118 1.00 93.62 118 LEU A C 1
ATOM 950 O O . LEU A 1 118 ? -0.718 15.354 -6.582 1.00 93.62 118 LEU A O 1
ATOM 954 N N . CYS A 1 119 ? -2.592 16.503 -6.110 1.00 94.06 119 CYS A N 1
ATOM 955 C CA . CYS A 1 119 ? -2.111 17.769 -6.666 1.00 94.06 119 CYS A CA 1
ATOM 956 C C . CYS A 1 119 ? -0.831 18.245 -5.976 1.00 94.06 119 CYS A C 1
ATOM 958 O O . CYS A 1 119 ? 0.128 18.627 -6.648 1.00 94.06 119 CYS A O 1
ATOM 960 N N . LEU A 1 120 ? -0.792 18.180 -4.643 1.00 94.88 120 LEU A N 1
ATOM 961 C CA . LEU A 1 120 ? 0.375 18.588 -3.872 1.00 94.88 120 LEU A CA 1
ATOM 962 C C . LEU A 1 120 ? 1.573 17.664 -4.121 1.00 94.88 120 LEU A C 1
ATOM 964 O O . LEU A 1 120 ? 2.693 18.151 -4.246 1.00 94.88 120 LEU A O 1
ATOM 968 N N . THR A 1 121 ? 1.335 16.360 -4.286 1.00 94.38 121 THR A N 1
ATOM 969 C CA . THR A 1 121 ? 2.387 15.379 -4.592 1.00 94.38 121 THR A CA 1
ATOM 970 C C . THR A 1 121 ? 3.051 15.704 -5.917 1.00 94.38 121 THR A C 1
ATOM 972 O O . THR A 1 121 ? 4.275 15.788 -5.980 1.00 94.38 121 THR A O 1
ATOM 975 N N . LEU A 1 122 ? 2.256 15.935 -6.964 1.00 91.00 122 LEU A N 1
ATOM 976 C CA . LEU A 1 122 ? 2.775 16.285 -8.286 1.00 91.00 122 LEU A CA 1
ATOM 977 C C . LEU A 1 122 ? 3.492 17.639 -8.267 1.00 91.00 122 LEU A C 1
ATOM 979 O O . LEU A 1 122 ? 4.572 17.774 -8.840 1.00 91.00 122 LEU A O 1
ATOM 983 N N . PHE A 1 123 ? 2.927 18.628 -7.572 1.00 92.62 123 PHE A N 1
ATOM 984 C CA . PHE A 1 123 ? 3.530 19.950 -7.432 1.00 92.62 123 PHE A CA 1
ATOM 985 C C . PHE A 1 123 ? 4.891 19.896 -6.724 1.00 92.62 123 PHE A C 1
ATOM 987 O O . PHE A 1 123 ? 5.884 20.387 -7.263 1.00 92.62 123 PHE A O 1
ATOM 994 N N . LEU A 1 124 ? 4.964 19.249 -5.555 1.00 93.00 124 LEU A N 1
ATOM 995 C CA . LEU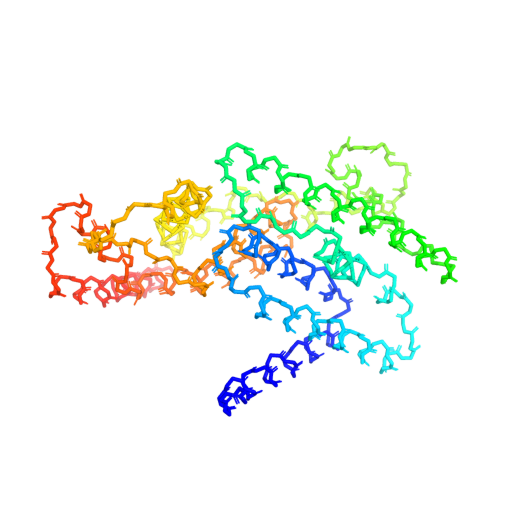 A 1 124 ? 6.213 19.078 -4.809 1.00 93.00 124 LEU A CA 1
ATOM 996 C C . LEU A 1 124 ? 7.231 18.259 -5.600 1.00 93.00 124 LEU A C 1
ATOM 998 O O . LEU A 1 124 ? 8.404 18.626 -5.629 1.00 93.00 124 LEU A O 1
ATOM 1002 N N . ASN A 1 125 ? 6.795 17.198 -6.284 1.00 91.81 125 ASN A N 1
ATOM 1003 C CA . ASN A 1 125 ? 7.690 16.384 -7.101 1.00 91.81 125 ASN A CA 1
ATOM 1004 C C . ASN A 1 125 ? 8.322 17.205 -8.233 1.00 91.81 125 ASN A C 1
ATOM 1006 O O . ASN A 1 125 ? 9.536 17.149 -8.426 1.00 91.81 125 ASN A O 1
ATOM 1010 N N . ASN A 1 126 ? 7.527 18.031 -8.918 1.00 87.56 126 ASN A N 1
ATOM 1011 C CA . ASN A 1 126 ? 8.017 18.924 -9.967 1.00 87.56 126 ASN A CA 1
ATOM 1012 C C . ASN A 1 126 ? 9.001 19.972 -9.425 1.00 87.56 126 ASN A C 1
ATOM 1014 O O . ASN A 1 126 ? 10.026 20.230 -10.057 1.00 87.56 126 ASN A O 1
ATOM 1018 N N . ILE A 1 127 ? 8.728 20.552 -8.250 1.00 90.19 127 ILE A N 1
ATOM 1019 C CA . ILE A 1 127 ? 9.643 21.504 -7.600 1.00 90.19 127 ILE A CA 1
ATOM 1020 C C . ILE A 1 127 ? 10.969 20.831 -7.248 1.00 90.19 127 ILE A C 1
ATOM 1022 O O . ILE A 1 127 ? 12.024 21.349 -7.609 1.00 90.19 127 ILE A O 1
ATOM 1026 N N . ILE A 1 128 ? 10.926 19.676 -6.578 1.00 88.62 128 ILE A N 1
ATOM 1027 C CA . ILE A 1 128 ? 12.130 18.951 -6.151 1.00 88.62 128 ILE A CA 1
ATOM 1028 C C . ILE A 1 128 ? 12.979 18.576 -7.369 1.00 88.62 128 ILE A C 1
ATOM 1030 O O . ILE A 1 128 ? 14.186 18.816 -7.377 1.00 88.62 128 ILE A O 1
ATOM 1034 N N . LYS A 1 129 ? 12.349 18.066 -8.434 1.00 86.56 129 LYS A N 1
ATOM 1035 C CA . LYS A 1 129 ? 13.043 17.730 -9.684 1.00 86.56 129 LYS A CA 1
ATOM 1036 C C . LYS A 1 129 ? 13.688 18.941 -10.342 1.00 86.56 129 LYS A C 1
ATOM 1038 O O . LYS A 1 129 ? 14.817 18.832 -10.813 1.00 86.56 129 LYS A O 1
ATOM 1043 N N . LYS A 1 130 ? 13.011 20.093 -10.332 1.00 87.00 130 LYS A N 1
ATOM 1044 C CA . LYS A 1 130 ? 13.558 21.344 -10.871 1.00 87.00 130 LYS A CA 1
ATOM 1045 C C . LYS A 1 130 ? 14.751 21.848 -10.056 1.00 87.00 130 LYS A C 1
ATOM 1047 O O . LYS A 1 130 ? 15.740 22.258 -10.648 1.00 87.00 130 LYS A O 1
ATOM 1052 N N . ILE A 1 131 ? 14.684 21.790 -8.724 1.00 87.44 131 ILE A N 1
ATOM 1053 C CA . ILE A 1 131 ? 15.782 22.216 -7.835 1.00 87.44 131 ILE A CA 1
ATOM 1054 C C . ILE A 1 131 ? 17.015 21.324 -8.016 1.00 87.44 131 ILE A C 1
ATOM 1056 O O . ILE A 1 131 ? 18.135 21.819 -8.071 1.00 87.44 131 ILE A O 1
ATOM 1060 N N . LEU A 1 132 ? 16.809 20.012 -8.134 1.00 83.69 132 LEU A N 1
ATOM 1061 C CA . LEU A 1 132 ? 17.886 19.030 -8.270 1.00 83.69 132 LEU A CA 1
ATOM 1062 C C . LEU A 1 132 ? 18.359 18.836 -9.724 1.00 83.69 132 LEU A C 1
ATOM 1064 O O . LEU A 1 132 ? 19.196 17.971 -9.970 1.00 83.69 132 LEU A O 1
ATOM 1068 N N . ASN A 1 133 ? 17.825 19.607 -10.684 1.00 80.62 133 ASN A N 1
ATOM 1069 C CA . ASN A 1 133 ? 18.076 19.467 -12.126 1.00 80.62 133 ASN A CA 1
ATOM 1070 C C . ASN A 1 133 ? 17.930 18.018 -12.640 1.00 80.62 133 ASN A C 1
ATOM 1072 O O . ASN A 1 133 ? 18.705 17.545 -13.474 1.00 80.62 133 ASN A O 1
ATOM 1076 N N . LEU A 1 134 ? 16.925 17.293 -12.142 1.00 74.25 134 LEU A N 1
ATOM 1077 C CA . LEU A 1 134 ? 16.719 15.887 -12.480 1.00 74.25 134 LEU A CA 1
ATOM 1078 C C . LEU A 1 134 ? 15.912 15.733 -13.766 1.00 74.25 134 LEU A C 1
ATOM 1080 O O . LEU A 1 134 ? 14.738 16.094 -13.822 1.00 74.25 134 LEU A O 1
ATOM 1084 N N . LYS A 1 135 ? 16.533 15.112 -14.774 1.00 60.44 135 LYS A N 1
ATOM 1085 C CA . LYS A 1 135 ? 15.880 14.660 -16.016 1.00 60.44 135 LYS A CA 1
ATOM 1086 C C . LYS A 1 135 ? 15.450 13.182 -15.977 1.00 60.44 135 LYS A C 1
ATOM 1088 O O . LYS A 1 135 ? 14.677 12.754 -16.824 1.00 60.44 135 LYS A O 1
ATOM 1093 N N . SER A 1 136 ? 15.932 12.399 -15.004 1.00 50.78 136 SER A N 1
ATOM 1094 C CA . SER A 1 136 ? 15.961 10.925 -15.088 1.00 50.78 136 SER A CA 1
ATOM 1095 C C . SER A 1 136 ? 14.612 10.201 -15.016 1.00 50.78 136 SER A C 1
ATOM 1097 O O . SER A 1 136 ? 14.475 9.136 -15.608 1.00 50.78 136 SER A O 1
ATOM 1099 N N . ASP A 1 137 ? 13.598 10.747 -14.343 1.00 56.59 137 ASP A N 1
ATOM 1100 C CA . ASP A 1 137 ? 12.310 10.046 -14.195 1.00 56.59 137 ASP A CA 1
ATOM 1101 C C . ASP A 1 137 ? 11.373 10.220 -15.394 1.00 56.59 137 ASP A C 1
ATOM 1103 O O . ASP A 1 137 ? 10.314 9.590 -15.445 1.00 56.59 137 ASP A O 1
ATOM 1107 N N . GLU A 1 138 ? 11.732 11.071 -16.359 1.00 60.22 138 GLU A N 1
ATOM 1108 C CA . GLU A 1 138 ? 10.901 11.301 -17.539 1.00 60.22 138 GLU A CA 1
ATOM 1109 C C . GLU A 1 138 ? 10.615 9.982 -18.262 1.00 60.22 138 GLU A C 1
ATOM 1111 O O . GLU A 1 138 ? 9.484 9.754 -18.671 1.00 60.22 138 GLU A O 1
ATOM 1116 N N . HIS A 1 139 ? 11.587 9.067 -18.325 1.00 64.12 139 HIS A N 1
ATOM 1117 C CA . HIS A 1 139 ? 11.430 7.766 -18.976 1.00 64.12 139 HIS A CA 1
ATOM 1118 C C . HIS A 1 139 ? 10.397 6.867 -18.282 1.00 64.12 139 HIS A C 1
ATOM 1120 O O . HIS A 1 139 ? 9.615 6.218 -18.969 1.00 64.12 139 HIS A O 1
ATOM 1126 N N . ILE A 1 140 ? 10.324 6.865 -16.945 1.00 69.00 140 ILE A N 1
ATOM 1127 C CA . ILE A 1 140 ? 9.354 6.043 -16.195 1.00 69.00 140 ILE A CA 1
ATOM 1128 C C . ILE A 1 140 ? 7.941 6.600 -16.365 1.00 69.00 140 ILE A C 1
ATOM 1130 O O . ILE A 1 140 ? 7.002 5.849 -16.621 1.00 69.00 140 ILE A O 1
ATOM 1134 N N . PHE A 1 141 ? 7.777 7.922 -16.272 1.00 68.69 141 PHE A N 1
ATOM 1135 C CA . PHE A 1 141 ? 6.474 8.549 -16.494 1.00 68.69 141 PHE A CA 1
ATOM 1136 C C . PHE A 1 141 ? 6.027 8.463 -17.952 1.00 68.69 141 PHE A C 1
ATOM 1138 O O . PHE A 1 141 ? 4.852 8.207 -18.203 1.00 68.69 141 PHE A O 1
ATOM 1145 N N . LYS A 1 142 ? 6.944 8.629 -18.912 1.00 67.06 142 LYS A N 1
ATOM 1146 C CA . LYS A 1 142 ? 6.676 8.410 -20.340 1.00 67.06 142 LYS A CA 1
ATOM 1147 C C . LYS A 1 142 ? 6.283 6.962 -20.597 1.00 67.06 142 LYS A C 1
ATOM 1149 O O . LYS A 1 142 ? 5.280 6.741 -21.263 1.00 67.06 142 LYS A O 1
ATOM 1154 N N . PHE A 1 143 ? 6.993 6.002 -20.005 1.00 69.50 143 PHE A N 1
ATOM 1155 C CA . PHE A 1 143 ? 6.648 4.584 -20.070 1.00 69.50 143 PHE A CA 1
ATOM 1156 C C . PHE A 1 143 ? 5.252 4.307 -19.500 1.00 69.50 143 PHE A C 1
ATOM 1158 O O . PHE A 1 143 ? 4.437 3.697 -20.182 1.00 69.50 143 PHE A O 1
ATOM 1165 N N . LEU A 1 144 ? 4.925 4.799 -18.299 1.00 70.56 144 LEU A N 1
ATOM 1166 C CA . LEU A 1 144 ? 3.589 4.629 -17.714 1.00 70.56 144 LEU A CA 1
ATOM 1167 C C . LEU A 1 144 ? 2.506 5.289 -18.580 1.00 70.56 144 LEU A C 1
ATOM 1169 O O . LEU A 1 144 ? 1.464 4.687 -18.831 1.00 70.56 144 LEU A O 1
ATOM 1173 N N . LYS A 1 145 ? 2.761 6.502 -19.086 1.00 69.56 145 LYS A N 1
ATOM 1174 C CA . LYS A 1 145 ? 1.838 7.223 -19.972 1.00 69.56 145 LYS A CA 1
ATOM 1175 C C . LYS A 1 145 ? 1.583 6.449 -21.268 1.00 69.56 145 LYS A C 1
ATOM 1177 O O . LYS A 1 145 ? 0.431 6.349 -21.680 1.00 69.56 145 LYS A O 1
ATOM 1182 N N . ALA A 1 146 ? 2.625 5.869 -21.862 1.00 67.62 146 ALA A N 1
ATOM 1183 C CA . ALA A 1 146 ? 2.527 5.010 -23.041 1.00 67.62 146 ALA A CA 1
ATOM 1184 C C . ALA A 1 146 ? 1.755 3.722 -22.745 1.00 67.62 146 ALA A C 1
ATOM 1186 O O . ALA A 1 146 ? 0.838 3.352 -23.471 1.00 67.62 146 ALA A O 1
ATOM 1187 N N . LYS A 1 147 ? 2.097 3.072 -21.630 1.00 72.75 147 LYS A N 1
ATOM 1188 C CA . LYS A 1 147 ? 1.533 1.793 -21.200 1.00 72.75 147 LYS A CA 1
ATOM 1189 C C . LYS A 1 147 ? 0.030 1.860 -20.953 1.00 72.75 147 LYS A C 1
ATOM 1191 O O . LYS A 1 147 ? -0.678 0.912 -21.270 1.00 72.75 147 LYS A O 1
ATOM 1196 N N . PHE A 1 148 ? -0.459 2.974 -20.413 1.00 75.06 148 PHE A N 1
ATOM 1197 C CA . PHE A 1 148 ? -1.893 3.202 -20.215 1.00 75.06 148 PHE A CA 1
ATOM 1198 C C . PHE A 1 148 ? -2.577 3.893 -21.407 1.00 75.06 148 PHE A C 1
ATOM 1200 O O . PHE A 1 148 ? -3.743 4.262 -21.303 1.00 75.06 148 PHE A O 1
ATOM 1207 N N . GLY A 1 149 ? -1.877 4.092 -22.531 1.00 63.75 149 GLY A N 1
ATOM 1208 C CA . GLY A 1 149 ? -2.439 4.723 -23.731 1.00 63.75 149 GLY A CA 1
ATOM 1209 C C . GLY A 1 149 ? -2.760 6.215 -23.574 1.00 63.75 149 GLY A C 1
ATOM 1210 O O . GLY A 1 149 ? -3.461 6.788 -24.401 1.00 63.75 149 GLY A O 1
ATOM 1211 N N . LEU A 1 150 ? -2.241 6.868 -22.530 1.00 62.78 150 LEU A N 1
ATOM 1212 C CA . LEU A 1 150 ? -2.490 8.278 -22.203 1.00 62.78 150 LEU A CA 1
ATOM 1213 C C . LEU A 1 150 ? -1.561 9.245 -22.967 1.00 62.78 150 LEU A C 1
ATOM 1215 O O . LEU A 1 150 ? -1.542 10.448 -22.694 1.00 62.78 150 LEU A O 1
ATOM 1219 N N . GLY A 1 151 ? -0.759 8.743 -23.908 1.00 58.94 151 GLY A N 1
ATOM 1220 C CA . GLY A 1 151 ? 0.077 9.539 -24.804 1.00 58.94 151 GLY A CA 1
ATOM 1221 C C . GLY A 1 151 ? 0.850 8.686 -25.806 1.00 58.94 151 GLY A C 1
ATOM 1222 O O . GLY A 1 151 ? 1.233 7.562 -25.499 1.00 58.94 151 GLY A O 1
ATOM 1223 N N . ALA A 1 152 ? 1.103 9.235 -26.997 1.00 52.84 152 ALA A N 1
ATOM 1224 C CA . ALA A 1 152 ? 1.936 8.591 -28.008 1.00 52.84 152 ALA A CA 1
ATOM 1225 C C . ALA A 1 152 ? 3.422 8.705 -27.628 1.00 52.84 152 ALA A C 1
ATOM 1227 O O . ALA A 1 152 ? 3.921 9.815 -27.429 1.00 52.84 152 ALA A O 1
ATOM 1228 N N . THR A 1 153 ? 4.139 7.581 -27.552 1.00 59.53 153 THR A N 1
ATOM 1229 C CA . THR A 1 153 ? 5.598 7.577 -27.374 1.00 59.53 153 THR A CA 1
ATOM 1230 C C . THR A 1 153 ? 6.305 7.215 -28.667 1.00 59.53 153 THR A C 1
ATOM 1232 O O . THR A 1 153 ? 6.138 6.124 -29.204 1.00 59.53 153 THR A O 1
ATOM 1235 N N . ARG A 1 154 ? 7.132 8.139 -29.164 1.00 59.81 154 ARG A N 1
ATOM 1236 C CA . ARG A 1 154 ? 8.105 7.869 -30.236 1.00 59.81 154 ARG A CA 1
ATOM 1237 C C . ARG A 1 154 ? 9.483 7.479 -29.683 1.00 59.81 154 ARG A C 1
ATOM 1239 O O . ARG A 1 154 ? 10.388 7.213 -30.465 1.00 59.81 154 ARG A O 1
ATOM 1246 N N . ASP A 1 155 ? 9.625 7.440 -28.357 1.00 66.31 155 ASP A N 1
ATOM 1247 C CA . ASP A 1 155 ? 10.872 7.120 -27.665 1.00 66.31 155 ASP A CA 1
ATOM 1248 C C . ASP A 1 155 ? 11.155 5.614 -27.743 1.00 66.31 155 ASP A C 1
ATOM 1250 O O . ASP A 1 155 ? 10.334 4.791 -27.327 1.00 66.31 155 ASP A O 1
ATOM 1254 N N . PHE A 1 156 ? 12.330 5.261 -28.272 1.00 72.25 156 PHE A N 1
ATOM 1255 C CA . PHE A 1 156 ? 12.760 3.873 -28.460 1.00 72.25 156 PHE A CA 1
ATOM 1256 C C . PHE A 1 156 ? 12.762 3.086 -27.143 1.00 72.25 156 PHE A C 1
ATOM 1258 O O . PHE A 1 156 ? 12.223 1.985 -27.104 1.00 72.25 156 PHE A O 1
ATOM 1265 N N . ASP A 1 157 ? 13.260 3.677 -26.053 1.00 69.94 157 ASP A N 1
ATOM 1266 C CA . ASP A 1 157 ? 13.330 3.022 -24.738 1.00 69.94 157 ASP A CA 1
ATOM 1267 C C . ASP A 1 157 ? 11.944 2.645 -24.195 1.00 69.94 157 ASP A C 1
ATOM 1269 O O . ASP A 1 157 ? 11.753 1.565 -23.639 1.00 69.94 157 ASP A O 1
ATOM 1273 N N . ALA A 1 158 ? 10.946 3.516 -24.383 1.00 70.75 158 ALA A N 1
ATOM 1274 C CA . ALA A 1 158 ? 9.577 3.237 -23.957 1.00 70.75 158 ALA A CA 1
ATOM 1275 C C . ALA A 1 158 ? 8.968 2.095 -24.782 1.00 70.75 158 ALA A C 1
ATOM 1277 O O . ALA A 1 158 ? 8.358 1.190 -24.215 1.00 70.75 158 ALA A O 1
ATOM 1278 N N . ASN A 1 159 ? 9.182 2.105 -26.101 1.00 74.31 159 ASN A N 1
ATOM 1279 C CA . ASN A 1 159 ? 8.693 1.056 -26.994 1.00 74.31 159 ASN A CA 1
ATOM 1280 C C . ASN A 1 159 ? 9.388 -0.289 -26.740 1.00 74.31 159 ASN A C 1
ATOM 1282 O O . ASN A 1 159 ? 8.725 -1.322 -26.766 1.00 74.31 159 ASN A O 1
ATOM 1286 N N . LEU A 1 160 ? 10.683 -0.281 -26.409 1.00 77.62 160 LEU A N 1
ATOM 1287 C CA . LEU A 1 160 ? 11.420 -1.479 -26.010 1.00 77.62 160 LEU A CA 1
ATOM 1288 C C . LEU A 1 160 ? 10.776 -2.134 -24.779 1.00 77.62 160 LEU A C 1
ATOM 1290 O O . LEU A 1 160 ? 10.503 -3.331 -24.795 1.00 77.62 160 LEU A O 1
ATOM 1294 N N . TYR A 1 161 ? 10.455 -1.352 -23.741 1.00 71.75 161 TYR A N 1
ATOM 1295 C CA . TYR A 1 161 ? 9.774 -1.884 -22.557 1.00 71.75 161 TYR A CA 1
ATOM 1296 C C . TYR A 1 161 ? 8.334 -2.327 -22.826 1.00 71.75 161 TYR A C 1
ATOM 1298 O O . TYR A 1 161 ? 7.859 -3.236 -22.156 1.00 71.75 161 TYR A O 1
ATOM 1306 N N . LEU A 1 162 ? 7.621 -1.709 -23.770 1.00 73.06 162 LEU A N 1
ATOM 1307 C CA . LEU A 1 162 ? 6.270 -2.148 -24.142 1.00 73.06 162 LEU A CA 1
ATOM 1308 C C . LEU A 1 162 ? 6.276 -3.476 -24.910 1.00 73.06 162 LEU A C 1
ATOM 1310 O O . LEU A 1 162 ? 5.346 -4.264 -24.747 1.00 73.06 162 LEU A O 1
ATOM 1314 N N . CYS A 1 163 ? 7.310 -3.728 -25.718 1.00 76.94 163 CYS A N 1
ATOM 1315 C CA . CYS A 1 163 ? 7.484 -4.992 -26.437 1.00 76.94 163 CYS A CA 1
ATOM 1316 C C . CYS A 1 163 ? 8.026 -6.124 -25.549 1.00 76.94 163 CYS A C 1
ATOM 1318 O O . CYS A 1 163 ? 7.842 -7.295 -25.872 1.00 76.94 163 CYS A O 1
ATOM 1320 N N . GLU A 1 164 ? 8.688 -5.797 -24.440 1.00 81.88 164 GLU A N 1
ATOM 1321 C CA . GLU A 1 164 ? 9.235 -6.776 -23.503 1.00 81.88 164 GLU A CA 1
ATOM 1322 C C . GLU A 1 164 ? 8.117 -7.460 -22.690 1.00 81.88 164 GLU A C 1
ATOM 1324 O O . GLU A 1 164 ? 7.430 -6.829 -21.878 1.00 81.88 164 GLU A O 1
ATOM 1329 N N . GLU A 1 165 ? 7.981 -8.785 -22.822 1.00 77.31 165 GLU A N 1
ATOM 1330 C CA . GLU A 1 165 ? 6.938 -9.568 -22.133 1.00 77.31 165 GLU A CA 1
ATOM 1331 C C . GLU A 1 165 ? 6.961 -9.396 -20.606 1.00 77.31 165 GLU A C 1
ATOM 1333 O O . GLU A 1 165 ? 5.921 -9.452 -19.946 1.00 77.31 165 GLU A O 1
ATOM 1338 N N . ALA A 1 166 ? 8.133 -9.129 -20.021 1.00 77.19 166 ALA A N 1
ATOM 1339 C CA . ALA A 1 166 ? 8.274 -8.899 -18.586 1.00 77.19 166 ALA A CA 1
ATOM 1340 C C . ALA A 1 166 ? 7.489 -7.672 -18.078 1.00 77.19 166 ALA A C 1
ATOM 1342 O O . ALA A 1 166 ? 7.131 -7.622 -16.893 1.00 77.19 166 ALA A O 1
ATOM 1343 N N . PHE A 1 167 ? 7.223 -6.700 -18.951 1.00 78.38 167 PHE A N 1
ATOM 1344 C CA . PHE A 1 167 ? 6.444 -5.500 -18.653 1.00 78.38 167 PHE A CA 1
ATOM 1345 C C . PHE A 1 167 ? 5.043 -5.517 -19.269 1.00 78.38 167 PHE A C 1
ATOM 1347 O O . PHE A 1 167 ? 4.267 -4.594 -19.005 1.00 78.38 167 PHE A O 1
ATOM 1354 N N . GLY A 1 168 ? 4.708 -6.568 -20.018 1.00 81.50 168 GLY A N 1
ATOM 1355 C CA . GLY A 1 168 ? 3.373 -6.812 -20.545 1.00 81.50 168 GLY A CA 1
ATOM 1356 C C . GLY A 1 168 ? 2.345 -7.164 -19.467 1.00 81.50 168 GLY A C 1
ATOM 1357 O O . GLY A 1 168 ? 2.651 -7.263 -18.272 1.00 81.50 168 GLY A O 1
ATOM 1358 N N . LEU A 1 169 ? 1.103 -7.352 -19.911 1.00 86.38 169 LEU A N 1
ATOM 1359 C CA . LEU A 1 169 ? -0.009 -7.796 -19.070 1.00 86.38 169 LEU A CA 1
ATOM 1360 C C . LEU A 1 169 ? 0.190 -9.240 -18.597 1.00 86.38 169 LEU A C 1
ATOM 1362 O O . LEU A 1 169 ? 0.816 -10.055 -19.277 1.00 86.38 169 LEU A O 1
ATOM 1366 N N . LEU A 1 170 ? -0.378 -9.572 -17.437 1.00 87.56 170 LEU A N 1
ATOM 1367 C CA . LEU A 1 170 ? -0.319 -10.932 -16.904 1.00 87.56 170 LEU A CA 1
ATOM 1368 C C . LEU A 1 170 ? -1.122 -11.911 -17.791 1.00 87.56 170 LEU A C 1
ATOM 1370 O O . LEU A 1 170 ? -2.315 -11.697 -18.001 1.00 87.56 170 LEU A O 1
ATOM 1374 N N . PRO A 1 171 ? -0.530 -13.017 -18.277 1.00 88.06 171 PRO A N 1
ATOM 1375 C CA . PRO A 1 171 ? -1.192 -13.968 -19.142 1.00 88.06 171 PRO A CA 1
ATOM 1376 C C . PRO A 1 171 ? -2.137 -14.818 -18.309 1.00 88.06 171 PRO A C 1
ATOM 1378 O O . PRO A 1 171 ? -1.791 -15.270 -17.209 1.00 88.06 171 PRO A O 1
ATOM 1381 N N . PHE A 1 172 ? -3.304 -15.107 -18.878 1.00 87.50 172 PHE A N 1
ATOM 1382 C CA . PHE A 1 172 ? -4.369 -15.834 -18.190 1.00 87.50 172 PHE A CA 1
ATOM 1383 C C . PHE A 1 172 ? -3.967 -17.247 -17.743 1.00 87.50 172 PHE A C 1
ATOM 1385 O O . PHE A 1 172 ? -4.461 -17.730 -16.726 1.00 87.50 172 PHE A O 1
ATOM 1392 N N . ASN A 1 173 ? -2.994 -17.875 -18.414 1.00 89.19 173 ASN A N 1
ATOM 1393 C CA . ASN A 1 173 ? -2.421 -19.160 -17.998 1.00 89.19 173 ASN A CA 1
ATOM 1394 C C . ASN A 1 173 ? -1.848 -19.116 -16.560 1.00 89.19 173 ASN A C 1
ATOM 1396 O O . ASN A 1 173 ? -1.860 -20.112 -15.841 1.00 89.19 173 ASN A O 1
ATOM 1400 N N . THR A 1 174 ? -1.415 -17.944 -16.079 1.00 88.75 174 THR A N 1
ATOM 1401 C CA . THR A 1 174 ? -0.952 -17.783 -14.689 1.00 88.75 174 THR A CA 1
ATOM 1402 C C . THR A 1 174 ? -2.039 -18.162 -13.681 1.00 88.75 174 THR A C 1
ATOM 1404 O O . THR A 1 174 ? -1.740 -18.824 -12.690 1.00 88.75 174 THR A O 1
ATOM 1407 N N . PHE A 1 175 ? -3.302 -17.811 -13.944 1.00 90.50 175 PHE A N 1
ATOM 1408 C CA . PHE A 1 175 ? -4.420 -18.171 -13.068 1.00 90.50 175 PHE A CA 1
ATOM 1409 C C . PHE A 1 175 ? -4.703 -19.670 -13.079 1.00 90.50 175 PHE A C 1
ATOM 1411 O O . PHE A 1 175 ? -4.975 -20.230 -12.020 1.00 90.50 175 PHE A O 1
ATOM 1418 N N . GLY A 1 176 ? -4.576 -20.326 -14.238 1.00 89.94 176 GLY A N 1
ATOM 1419 C CA . GLY A 1 176 ? -4.675 -21.786 -14.344 1.00 89.94 176 GLY A CA 1
ATOM 1420 C C . GLY A 1 176 ? -3.631 -22.471 -13.46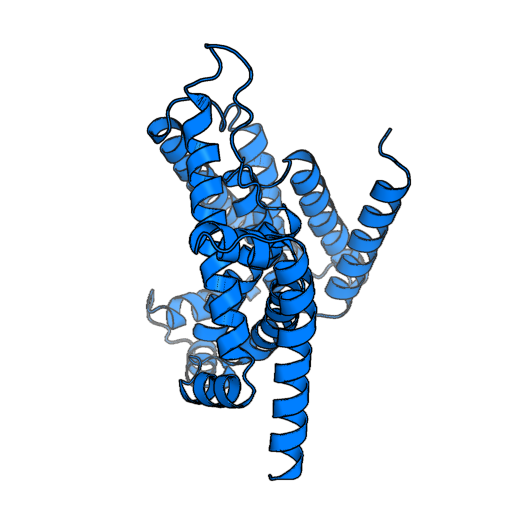3 1.00 89.94 176 GLY A C 1
ATOM 1421 O O . GLY A 1 176 ? -3.978 -23.227 -12.560 1.00 89.94 176 GLY A O 1
ATOM 1422 N N . ARG A 1 177 ? -2.364 -22.068 -13.606 1.00 90.00 177 ARG A N 1
ATOM 1423 C CA . ARG A 1 177 ? -1.251 -22.599 -12.801 1.00 90.00 177 ARG A CA 1
ATOM 1424 C C . ARG A 1 177 ? -1.405 -22.347 -11.296 1.00 90.00 177 ARG A C 1
ATOM 1426 O O . ARG A 1 177 ? -1.022 -23.192 -10.496 1.00 90.00 177 ARG A O 1
ATOM 1433 N N . LEU A 1 178 ? -1.943 -21.193 -10.893 1.00 90.56 178 LEU A N 1
ATOM 1434 C CA . LEU A 1 178 ? -2.227 -20.888 -9.481 1.00 90.56 178 LEU A CA 1
ATOM 1435 C C . LEU A 1 178 ? -3.456 -21.643 -8.948 1.00 90.56 178 LEU A C 1
ATOM 1437 O O . LEU A 1 178 ? -3.563 -21.888 -7.747 1.00 90.56 178 LEU A O 1
ATOM 1441 N N . SER A 1 179 ? -4.393 -21.998 -9.825 1.00 90.81 179 SER A N 1
ATOM 1442 C CA . SER A 1 179 ? -5.550 -22.830 -9.480 1.00 90.81 179 SER A CA 1
ATOM 1443 C C . SER A 1 179 ? -5.136 -24.289 -9.311 1.00 90.81 179 SER A C 1
ATOM 1445 O O . SER A 1 179 ? -5.590 -24.950 -8.378 1.00 90.81 179 SER A O 1
ATOM 1447 N N . ASP A 1 180 ? -4.189 -24.765 -10.125 1.00 88.12 180 ASP A N 1
ATOM 1448 C CA . ASP A 1 180 ? -3.615 -26.108 -10.008 1.00 88.12 180 ASP A CA 1
ATOM 1449 C C . ASP A 1 180 ? -2.951 -26.361 -8.653 1.00 88.12 180 ASP A C 1
ATOM 1451 O O . ASP A 1 180 ? -2.961 -27.497 -8.168 1.00 88.12 180 ASP A O 1
ATOM 1455 N N . THR A 1 181 ? -2.393 -25.323 -8.029 1.00 88.44 181 THR A N 1
ATOM 1456 C CA . THR A 1 181 ? -1.793 -25.393 -6.689 1.00 88.44 181 THR A CA 1
ATOM 1457 C C . THR A 1 181 ? -2.802 -25.157 -5.563 1.00 88.44 181 THR A C 1
ATOM 1459 O O . THR A 1 181 ? -2.397 -25.028 -4.410 1.00 88.44 181 THR A O 1
ATOM 1462 N N . LEU A 1 182 ? -4.104 -25.064 -5.866 1.00 89.94 182 LEU A N 1
ATOM 1463 C CA . LEU A 1 182 ? -5.202 -24.676 -4.962 1.00 89.94 182 LEU A CA 1
ATOM 1464 C C . LEU A 1 182 ? -5.082 -23.285 -4.314 1.00 89.94 182 LEU A C 1
ATOM 1466 O O . LEU A 1 182 ? -6.044 -22.802 -3.710 1.00 89.94 182 LEU A O 1
ATOM 1470 N N . LEU A 1 183 ? -3.936 -22.617 -4.459 1.00 92.06 183 LEU A N 1
ATOM 1471 C CA . LEU A 1 183 ? -3.653 -21.321 -3.860 1.00 92.06 183 LEU A CA 1
ATOM 1472 C C . LEU A 1 183 ? -4.655 -20.267 -4.324 1.00 92.06 183 LEU A C 1
ATOM 1474 O O . LEU A 1 183 ? -5.125 -19.475 -3.510 1.00 92.06 183 LEU A O 1
ATOM 1478 N N . PHE A 1 184 ? -5.003 -20.265 -5.614 1.00 92.56 184 PHE A N 1
ATOM 1479 C CA . PHE A 1 184 ? -5.936 -19.281 -6.157 1.00 92.56 184 PHE A CA 1
ATOM 1480 C C . PHE A 1 184 ? -7.329 -19.391 -5.525 1.00 92.56 184 PHE A C 1
ATOM 1482 O O . PHE A 1 184 ? -7.902 -18.373 -5.147 1.00 92.56 184 PHE A O 1
ATOM 1489 N N . TYR A 1 185 ? -7.845 -20.609 -5.325 1.00 92.44 185 TYR A N 1
ATOM 1490 C CA . TYR A 1 185 ? -9.152 -20.816 -4.693 1.00 92.44 185 TYR A CA 1
ATOM 1491 C C . TYR A 1 185 ? -9.160 -20.359 -3.233 1.00 92.44 185 TYR A C 1
ATOM 1493 O O . TYR A 1 185 ? -10.055 -19.620 -2.824 1.00 92.44 185 TYR A O 1
ATOM 1501 N N . ALA A 1 186 ? -8.135 -20.743 -2.465 1.00 92.81 186 ALA A N 1
ATOM 1502 C CA . ALA A 1 186 ? -7.970 -20.303 -1.082 1.00 92.81 186 ALA A CA 1
ATOM 1503 C C . ALA A 1 186 ? -7.859 -18.773 -0.979 1.00 92.81 186 ALA A C 1
ATOM 1505 O O . ALA A 1 186 ? -8.492 -18.151 -0.125 1.00 92.81 186 ALA A O 1
ATOM 1506 N N . TYR A 1 187 ? -7.085 -18.164 -1.879 1.00 94.88 187 TYR A N 1
ATOM 1507 C CA . TYR A 1 187 ? -6.909 -16.721 -1.946 1.00 94.8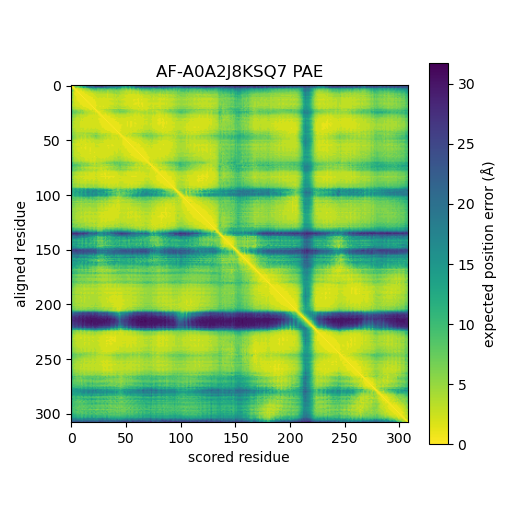8 187 TYR A CA 1
ATOM 1508 C C . TYR A 1 187 ? -8.215 -15.990 -2.257 1.00 94.88 187 TYR A C 1
ATOM 1510 O O . TYR A 1 187 ? -8.584 -15.090 -1.508 1.00 94.88 187 TYR A O 1
ATOM 1518 N N . ILE A 1 188 ? -8.928 -16.380 -3.321 1.00 94.69 188 ILE A N 1
ATOM 1519 C CA . ILE A 1 188 ? -10.192 -15.739 -3.711 1.00 94.69 188 ILE A CA 1
ATOM 1520 C C . ILE A 1 188 ? -11.232 -15.880 -2.602 1.00 94.69 188 ILE A C 1
ATOM 1522 O O . ILE A 1 188 ? -11.899 -14.904 -2.278 1.00 94.69 188 ILE A O 1
ATOM 1526 N N . PHE A 1 189 ? -11.317 -17.044 -1.957 1.00 92.88 189 PHE A N 1
ATOM 1527 C CA . PHE A 1 189 ? -12.213 -17.256 -0.823 1.00 92.88 189 PHE A CA 1
ATOM 1528 C C . PHE A 1 189 ? -11.952 -16.270 0.330 1.00 92.88 189 PHE A C 1
ATOM 1530 O O . PHE A 1 189 ? -12.868 -15.569 0.769 1.00 92.88 189 PHE A O 1
ATOM 1537 N N . VAL A 1 190 ? -10.698 -16.165 0.789 1.00 93.94 190 VAL A N 1
ATOM 1538 C CA . VAL A 1 190 ? -10.314 -15.219 1.853 1.00 93.94 190 VAL A CA 1
ATOM 1539 C C . VAL A 1 190 ? -10.527 -13.772 1.401 1.00 93.94 190 VAL A C 1
ATOM 1541 O O . VAL A 1 190 ? -11.052 -12.956 2.163 1.00 93.94 190 VAL A O 1
ATOM 1544 N N . LEU A 1 191 ? -10.151 -13.446 0.161 1.00 95.00 191 LEU A N 1
ATOM 1545 C CA . LEU A 1 191 ? -10.293 -12.111 -0.413 1.00 95.00 191 LEU A CA 1
ATOM 1546 C C . LEU A 1 191 ? -11.760 -11.678 -0.453 1.00 95.00 191 LEU A C 1
ATOM 1548 O O . LEU A 1 191 ? -12.079 -10.595 0.022 1.00 95.00 191 LEU A O 1
ATOM 1552 N N . SER A 1 192 ? -12.665 -12.517 -0.955 1.00 93.69 192 SER A N 1
ATOM 1553 C CA . SER A 1 192 ? -14.088 -12.182 -1.047 1.00 93.69 192 SER A CA 1
ATOM 1554 C C . SER A 1 192 ? -14.691 -11.868 0.322 1.00 93.69 192 SER A C 1
ATOM 1556 O O . SER A 1 192 ? -15.347 -10.840 0.473 1.00 93.69 192 SER A O 1
ATOM 1558 N N . ILE A 1 193 ? -14.422 -12.696 1.338 1.00 91.56 193 ILE A N 1
ATOM 1559 C CA . ILE A 1 193 ? -14.944 -12.467 2.696 1.00 91.56 193 ILE A CA 1
ATOM 1560 C C . ILE A 1 193 ? -14.375 -11.170 3.278 1.00 91.56 193 ILE A C 1
ATOM 1562 O O . ILE A 1 193 ? -15.121 -10.327 3.774 1.00 91.56 193 ILE A O 1
ATOM 1566 N N . THR A 1 194 ? -13.057 -10.985 3.195 1.00 92.31 194 THR A N 1
ATOM 1567 C CA . THR A 1 194 ? -12.390 -9.808 3.773 1.00 92.31 194 THR A CA 1
ATOM 1568 C C . THR A 1 194 ? -12.764 -8.505 3.063 1.00 92.31 194 THR A C 1
ATOM 1570 O O . THR A 1 194 ? -12.927 -7.495 3.743 1.00 92.31 194 THR A O 1
ATOM 1573 N N . VAL A 1 195 ? -12.983 -8.512 1.741 1.00 94.44 195 VAL A N 1
ATOM 1574 C CA . VAL A 1 195 ? -13.497 -7.353 0.985 1.00 94.44 195 VAL A CA 1
ATOM 1575 C C . VAL A 1 195 ? -14.903 -6.977 1.438 1.00 94.44 195 VAL A C 1
ATOM 1577 O O . VAL A 1 195 ? -15.159 -5.800 1.680 1.00 94.44 195 VAL A O 1
ATOM 1580 N N . ILE A 1 196 ? -15.805 -7.955 1.585 1.00 91.88 196 ILE A N 1
ATOM 1581 C CA . ILE A 1 196 ? -17.180 -7.698 2.043 1.00 91.88 196 ILE A CA 1
ATOM 1582 C C . ILE A 1 196 ? -17.154 -7.063 3.436 1.00 91.88 196 ILE A C 1
ATOM 1584 O O . ILE A 1 196 ? -17.791 -6.036 3.664 1.00 91.88 196 ILE A O 1
ATOM 1588 N N . VAL A 1 197 ? -16.365 -7.629 4.351 1.00 90.88 197 VAL A N 1
ATOM 1589 C CA . VAL A 1 197 ? -16.211 -7.104 5.713 1.00 90.88 197 VAL A CA 1
ATOM 1590 C C . VAL A 1 197 ? -15.621 -5.694 5.701 1.00 90.88 197 VAL A C 1
ATOM 1592 O O . VAL A 1 197 ? -16.167 -4.800 6.343 1.00 90.88 197 VAL A O 1
ATOM 1595 N N . ALA A 1 198 ? -14.543 -5.468 4.947 1.00 92.06 198 ALA A N 1
ATOM 1596 C CA . ALA A 1 198 ? -13.915 -4.155 4.838 1.00 92.06 198 ALA A CA 1
ATOM 1597 C C . ALA A 1 198 ? -14.872 -3.105 4.263 1.00 92.06 198 ALA A C 1
ATOM 1599 O O . ALA A 1 198 ? -14.878 -1.972 4.734 1.00 92.06 198 ALA A O 1
ATOM 1600 N N . PHE A 1 199 ? -15.704 -3.482 3.289 1.00 91.88 199 PHE A N 1
ATOM 1601 C CA . PHE A 1 199 ? -16.721 -2.601 2.723 1.00 91.88 199 PHE A CA 1
ATOM 1602 C C . PHE A 1 199 ? -17.783 -2.218 3.760 1.00 91.88 199 PHE A C 1
ATOM 1604 O O . PHE A 1 199 ? -18.092 -1.036 3.902 1.00 91.88 199 PHE A O 1
ATOM 1611 N N . VAL A 1 200 ? -18.292 -3.190 4.527 1.00 90.44 200 VAL A N 1
ATOM 1612 C CA . VAL A 1 200 ? -19.259 -2.936 5.610 1.00 90.44 200 VAL A CA 1
ATOM 1613 C C . VAL A 1 200 ? -18.657 -2.019 6.677 1.00 90.44 200 VAL A C 1
ATOM 1615 O O . VAL A 1 200 ? -19.295 -1.041 7.064 1.00 90.44 200 VAL A O 1
ATOM 1618 N N . VAL A 1 201 ? -17.415 -2.278 7.102 1.00 90.06 201 VAL A N 1
ATOM 1619 C CA . VAL A 1 201 ? -16.705 -1.448 8.091 1.00 90.06 201 VAL A CA 1
ATOM 1620 C C . VAL A 1 201 ? -16.461 -0.040 7.561 1.00 90.06 201 VAL A C 1
ATOM 1622 O O . VAL A 1 201 ? -16.754 0.927 8.256 1.00 90.06 201 VAL A O 1
ATOM 1625 N N . ALA A 1 202 ? -15.980 0.106 6.326 1.00 89.81 202 ALA A N 1
ATOM 1626 C CA . ALA A 1 202 ? -15.758 1.414 5.716 1.00 89.81 202 ALA A CA 1
ATOM 1627 C C . ALA A 1 202 ? -17.070 2.205 5.598 1.00 89.81 202 ALA A C 1
ATOM 1629 O O . ALA A 1 202 ? -17.111 3.389 5.930 1.00 89.81 202 ALA A O 1
ATOM 1630 N N . PHE A 1 203 ? -18.158 1.552 5.183 1.00 89.00 203 PHE A N 1
ATOM 1631 C CA . PHE A 1 203 ? -19.473 2.181 5.081 1.00 89.00 203 PHE A CA 1
ATOM 1632 C C . PHE A 1 203 ? -20.015 2.619 6.447 1.00 89.00 203 PHE A C 1
ATOM 1634 O O . PHE A 1 203 ? -20.516 3.740 6.582 1.00 89.00 203 PHE A O 1
ATOM 1641 N N . HIS A 1 204 ? -19.873 1.764 7.465 1.00 87.06 204 HIS A N 1
ATOM 1642 C CA . HIS A 1 204 ? -20.239 2.088 8.840 1.00 87.06 204 HIS A CA 1
ATOM 1643 C C . HIS A 1 204 ? -19.416 3.271 9.351 1.00 87.06 204 HIS A C 1
ATOM 1645 O O . HIS A 1 204 ? -19.986 4.282 9.756 1.00 87.06 204 HIS A O 1
ATOM 1651 N N . ASN A 1 205 ? -18.086 3.199 9.229 1.00 87.19 205 ASN A N 1
ATOM 1652 C CA . ASN A 1 205 ? -17.174 4.262 9.634 1.00 87.19 205 ASN A CA 1
ATOM 1653 C C . ASN A 1 205 ? -17.564 5.594 9.009 1.00 87.19 205 ASN A C 1
ATOM 1655 O O . ASN A 1 205 ? -17.598 6.584 9.730 1.00 87.19 205 ASN A O 1
ATOM 1659 N N . LEU A 1 206 ? -17.888 5.623 7.712 1.00 84.31 206 LEU A N 1
ATOM 1660 C CA . LEU A 1 206 ? -18.304 6.826 6.986 1.00 84.31 206 LEU A CA 1
ATOM 1661 C C . LEU A 1 206 ? -19.678 7.367 7.416 1.00 84.31 206 LEU A C 1
ATOM 1663 O O . LEU A 1 206 ? -19.897 8.574 7.311 1.00 84.31 206 LEU A O 1
ATOM 1667 N N . SER A 1 207 ? -20.585 6.506 7.886 1.00 81.94 207 SER A N 1
ATOM 1668 C CA . SER A 1 207 ? -21.969 6.864 8.245 1.00 81.94 207 SER A CA 1
ATOM 1669 C C . SER A 1 207 ? -22.147 7.274 9.713 1.00 81.94 207 SER A C 1
ATOM 1671 O O . SER A 1 207 ? -22.999 8.112 10.026 1.00 81.94 207 SER A O 1
ATOM 1673 N N . ASP A 1 208 ? -21.339 6.720 10.618 1.00 66.06 208 ASP A N 1
ATOM 1674 C CA . ASP A 1 208 ? -21.546 6.792 12.074 1.00 66.06 208 ASP A CA 1
ATOM 1675 C C . ASP A 1 208 ? -21.273 8.182 12.696 1.00 66.06 208 ASP A C 1
ATOM 1677 O O . ASP A 1 208 ? -21.590 8.452 13.852 1.00 66.06 208 ASP A O 1
ATOM 1681 N N . SER A 1 209 ? -20.776 9.149 11.916 1.00 55.06 209 SER A N 1
ATOM 1682 C CA . SER A 1 209 ? -20.637 10.545 12.364 1.00 55.06 209 SER A CA 1
ATOM 1683 C C . SER A 1 209 ? -21.970 11.300 12.499 1.00 55.06 209 SER A C 1
ATOM 1685 O O . SER A 1 209 ? -21.970 12.454 12.927 1.00 55.06 209 SER A O 1
ATOM 1687 N N . THR A 1 210 ? -23.098 10.668 12.157 1.00 48.78 210 THR A N 1
ATOM 1688 C CA . THR A 1 210 ? -24.441 11.274 12.211 1.00 48.78 210 THR A CA 1
ATOM 1689 C C . THR A 1 210 ? -25.197 10.976 13.519 1.00 48.78 210 THR A C 1
ATOM 1691 O O . THR A 1 210 ? -26.144 11.688 13.832 1.00 48.78 210 THR A O 1
ATOM 1694 N N . ASN A 1 211 ? -24.770 9.981 14.314 1.00 43.62 211 ASN A N 1
ATOM 1695 C CA . ASN A 1 211 ? -25.533 9.455 15.464 1.00 43.62 211 ASN A CA 1
ATOM 1696 C C . ASN A 1 211 ? -24.898 9.691 16.850 1.00 43.62 211 ASN A C 1
ATOM 1698 O O . ASN A 1 211 ? -25.387 9.167 17.849 1.00 43.62 211 ASN A O 1
ATOM 1702 N N . GLN A 1 212 ? -23.855 10.521 16.969 1.00 41.16 212 GLN A N 1
ATOM 1703 C CA . GLN A 1 212 ? -23.187 10.778 18.260 1.00 41.16 212 GLN A CA 1
ATOM 1704 C C . GLN A 1 212 ? -24.042 11.507 19.321 1.00 41.16 212 GLN A C 1
ATOM 1706 O O . GLN A 1 212 ? -23.544 11.752 20.418 1.00 41.16 212 GLN A O 1
ATOM 1711 N N . GLN A 1 213 ? -25.312 11.836 19.050 1.00 33.06 213 GLN A N 1
ATOM 1712 C CA . GLN A 1 213 ? -26.155 12.590 19.985 1.00 33.06 213 GLN A CA 1
ATOM 1713 C C . GLN A 1 213 ? -27.306 11.811 20.637 1.00 33.06 213 GLN A C 1
ATOM 1715 O O . GLN A 1 213 ? -28.036 12.395 21.434 1.00 33.06 213 GLN A O 1
ATOM 1720 N N . SER A 1 214 ? -27.458 10.503 20.412 1.00 29.23 214 SER A N 1
ATOM 1721 C CA . SER A 1 214 ? -28.489 9.745 21.131 1.00 29.23 214 SER A CA 1
ATOM 1722 C C . SER A 1 214 ? -28.051 8.341 21.539 1.00 29.23 214 SER A C 1
ATOM 1724 O O . SER A 1 214 ? -28.064 7.416 20.739 1.00 29.23 214 SER A O 1
ATOM 1726 N N . VAL A 1 215 ? -27.797 8.219 22.845 1.00 31.55 215 VAL A N 1
ATOM 1727 C CA . VAL A 1 215 ? -28.221 7.095 23.691 1.00 31.55 215 VAL A CA 1
ATOM 1728 C C . VAL A 1 215 ? -27.531 5.743 23.458 1.00 31.55 215 VAL A C 1
ATOM 1730 O O . VAL A 1 215 ? -27.814 5.021 22.518 1.00 31.55 215 VAL A O 1
ATOM 1733 N N . GLY A 1 216 ? -26.730 5.360 24.459 1.00 28.14 216 GLY A N 1
ATOM 1734 C CA . GLY A 1 216 ? -26.896 4.091 25.174 1.00 28.14 216 GLY A CA 1
ATOM 1735 C C . GLY A 1 216 ? -26.608 2.792 24.421 1.00 28.14 216 GLY A C 1
ATOM 1736 O O . GLY A 1 216 ? -27.386 2.367 23.583 1.00 28.14 216 GLY A O 1
ATOM 1737 N N . LYS A 1 217 ? -25.546 2.098 24.861 1.00 34.38 217 LYS A N 1
ATOM 1738 C CA . LYS A 1 217 ? -25.408 0.628 24.872 1.00 34.38 217 LYS A CA 1
ATOM 1739 C C . LYS A 1 217 ? -26.234 -0.106 23.802 1.00 34.38 217 LYS A C 1
ATOM 1741 O O . LYS A 1 217 ? -27.284 -0.664 24.110 1.00 34.38 217 LYS A O 1
ATOM 1746 N N . MET A 1 218 ? -25.717 -0.201 22.580 1.00 28.64 218 MET A N 1
ATOM 1747 C CA . MET A 1 218 ? -26.139 -1.266 21.674 1.00 28.64 218 MET A CA 1
ATOM 1748 C C . MET A 1 218 ? -24.945 -2.162 21.361 1.00 28.64 218 MET A C 1
ATOM 1750 O O . MET A 1 218 ? -24.247 -2.033 20.363 1.00 28.64 218 MET A O 1
ATOM 1754 N N . GLU A 1 219 ? -24.718 -3.080 22.293 1.00 37.56 219 GLU A N 1
ATOM 1755 C CA . GLU A 1 219 ? -23.932 -4.295 22.133 1.00 37.56 219 GLU A CA 1
ATOM 1756 C C . GLU A 1 219 ? -24.636 -5.179 21.082 1.00 37.56 219 GLU A C 1
ATOM 1758 O O . GLU A 1 219 ? -25.430 -6.061 21.398 1.00 37.56 219 GLU A O 1
ATOM 1763 N N . LYS A 1 220 ? -24.437 -4.876 19.795 1.00 33.22 220 LYS A N 1
ATOM 1764 C CA . LYS A 1 220 ? -24.947 -5.680 18.674 1.00 33.22 220 LYS A CA 1
ATOM 1765 C C . LYS A 1 220 ? -23.824 -5.892 17.668 1.00 33.22 220 LYS A C 1
ATOM 1767 O O . LYS A 1 220 ? -23.677 -5.138 16.719 1.00 33.22 220 LYS A O 1
ATOM 1772 N N . GLY A 1 221 ? -23.020 -6.924 17.932 1.00 43.25 221 GLY A N 1
ATOM 1773 C CA . GLY A 1 221 ? -22.127 -7.578 16.971 1.00 43.25 221 GLY A CA 1
ATOM 1774 C C . GLY A 1 221 ? -21.391 -6.639 16.019 1.00 43.25 221 GLY A C 1
ATOM 1775 O O . GLY A 1 221 ? -21.576 -6.749 14.811 1.00 43.25 221 GLY A O 1
ATOM 1776 N N . THR A 1 222 ? -20.579 -5.723 16.546 1.00 48.50 222 THR A N 1
ATOM 1777 C CA . THR A 1 222 ? -19.716 -4.874 15.723 1.00 48.50 222 THR A CA 1
ATOM 1778 C C . THR A 1 222 ? -18.739 -5.772 14.976 1.00 48.50 222 THR A C 1
ATOM 1780 O O . THR A 1 222 ? -17.801 -6.311 15.565 1.00 48.50 222 THR A O 1
ATOM 1783 N N . VAL A 1 223 ? -18.998 -5.991 13.688 1.00 61.84 223 VAL A N 1
ATOM 1784 C CA . VAL A 1 223 ? -18.030 -6.591 12.774 1.00 61.84 223 VAL A CA 1
ATOM 1785 C C . VAL A 1 223 ? -16.893 -5.584 12.668 1.00 61.84 223 VAL A C 1
ATOM 1787 O O . VAL A 1 223 ? -16.985 -4.635 11.902 1.00 61.84 223 VAL A O 1
ATOM 1790 N N . ASP A 1 224 ? -15.875 -5.737 13.506 1.00 70.19 224 ASP A N 1
ATOM 1791 C CA . ASP A 1 224 ? -14.673 -4.912 13.475 1.00 70.19 224 ASP A CA 1
ATOM 1792 C C . ASP A 1 224 ? -13.603 -5.635 12.653 1.00 70.19 224 ASP A C 1
ATOM 1794 O O . ASP A 1 224 ? -13.355 -6.830 12.848 1.00 70.19 224 ASP A O 1
ATOM 1798 N N . LEU A 1 225 ? -12.989 -4.927 11.703 1.00 83.38 225 LEU A N 1
ATOM 1799 C CA . LEU A 1 225 ? -11.892 -5.475 10.916 1.00 83.38 225 LEU A CA 1
ATOM 1800 C C . LEU A 1 225 ? -10.580 -5.027 11.540 1.00 83.38 225 LEU A C 1
ATOM 1802 O O . LEU A 1 225 ? -10.249 -3.841 11.531 1.00 83.38 225 LEU A O 1
ATOM 1806 N N . LYS A 1 226 ? -9.786 -5.996 12.002 1.00 88.31 226 LYS A N 1
ATOM 1807 C CA . LYS A 1 226 ? -8.452 -5.718 12.533 1.00 88.31 226 LYS A CA 1
ATOM 1808 C C . LYS A 1 226 ? -7.637 -4.881 11.532 1.00 88.31 226 LYS A C 1
ATOM 1810 O O . LYS A 1 226 ? -7.544 -5.266 10.361 1.00 88.31 226 LYS A O 1
ATOM 1815 N N . PRO A 1 227 ? -6.968 -3.798 11.977 1.00 88.94 227 PRO A N 1
ATOM 1816 C CA . PRO A 1 227 ? -6.162 -2.945 11.098 1.00 88.94 227 PRO A CA 1
ATOM 1817 C C . PRO A 1 227 ? -5.076 -3.711 10.331 1.00 88.94 227 PRO A C 1
ATOM 1819 O O . PRO A 1 227 ? -4.739 -3.359 9.206 1.00 88.94 227 PRO A O 1
ATOM 1822 N N . GLU A 1 228 ? -4.552 -4.789 10.919 1.00 90.38 228 GLU A N 1
ATOM 1823 C CA . GLU A 1 228 ? -3.572 -5.687 10.298 1.00 90.38 228 GLU A CA 1
ATOM 1824 C C . GLU A 1 228 ? -4.155 -6.427 9.085 1.00 90.38 228 GLU A C 1
ATOM 1826 O O . GLU A 1 228 ? -3.511 -6.536 8.039 1.00 90.38 228 GLU A O 1
ATOM 1831 N N . THR A 1 229 ? -5.394 -6.909 9.191 1.00 91.31 229 THR A N 1
ATOM 1832 C CA . THR A 1 229 ? -6.098 -7.573 8.088 1.00 91.31 229 THR A CA 1
ATOM 1833 C C . THR A 1 229 ? -6.462 -6.571 7.004 1.00 91.31 229 THR A C 1
ATOM 1835 O O . THR A 1 229 ? -6.246 -6.853 5.828 1.00 91.31 229 THR A O 1
ATOM 1838 N N . ALA A 1 230 ? -6.935 -5.380 7.389 1.00 93.38 230 ALA A N 1
ATOM 1839 C CA . ALA A 1 230 ? -7.216 -4.292 6.456 1.00 93.38 230 ALA A CA 1
ATOM 1840 C C . ALA A 1 230 ? -5.953 -3.876 5.679 1.00 93.38 230 ALA A C 1
ATOM 1842 O O . ALA A 1 230 ? -5.993 -3.723 4.459 1.00 93.38 230 ALA A O 1
ATOM 1843 N N . TYR A 1 231 ? -4.810 -3.771 6.363 1.00 94.44 231 TYR A N 1
ATOM 1844 C CA . TYR A 1 231 ? -3.523 -3.475 5.739 1.00 94.44 231 TYR A CA 1
ATOM 1845 C C . TYR A 1 231 ? -3.136 -4.505 4.684 1.00 94.44 231 TYR A C 1
ATOM 1847 O O . TYR A 1 231 ? -2.896 -4.141 3.533 1.00 94.44 231 TYR A O 1
ATOM 1855 N N . ASN A 1 232 ? -3.151 -5.790 5.037 1.00 94.94 232 ASN A N 1
ATOM 1856 C CA . ASN A 1 232 ? -2.810 -6.844 4.085 1.00 94.94 232 ASN A CA 1
ATOM 1857 C C . ASN A 1 232 ? -3.838 -6.962 2.943 1.00 94.94 232 A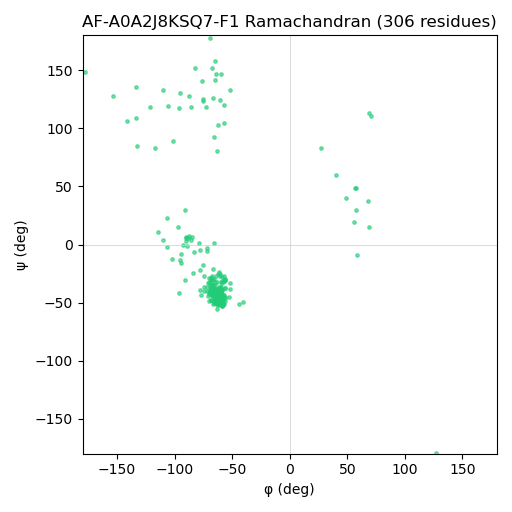SN A C 1
ATOM 1859 O O . ASN A 1 232 ? -3.458 -7.292 1.820 1.00 94.94 232 ASN A O 1
ATOM 1863 N N . LEU A 1 233 ? -5.113 -6.646 3.196 1.00 95.69 233 LEU A N 1
ATOM 1864 C CA . LEU A 1 233 ? -6.167 -6.626 2.182 1.00 95.69 233 LEU A CA 1
ATOM 1865 C C . LEU A 1 233 ? -5.902 -5.567 1.103 1.00 95.69 233 LEU A C 1
ATOM 1867 O O . LEU A 1 233 ? -5.839 -5.889 -0.084 1.00 95.69 233 LEU A O 1
ATOM 1871 N N . ILE A 1 234 ? -5.722 -4.302 1.493 1.00 95.88 234 ILE A N 1
ATOM 1872 C CA . ILE A 1 234 ? -5.472 -3.235 0.512 1.00 95.88 234 ILE A CA 1
ATOM 1873 C C . ILE A 1 234 ? -4.143 -3.493 -0.210 1.00 95.88 234 ILE A C 1
ATOM 1875 O O . ILE A 1 234 ? -4.056 -3.326 -1.426 1.00 95.88 234 ILE A O 1
ATOM 1879 N N . HIS A 1 235 ? -3.131 -3.985 0.509 1.00 94.75 235 HIS A N 1
ATOM 1880 C CA . HIS A 1 235 ? -1.832 -4.312 -0.070 1.00 94.75 235 HIS A CA 1
ATOM 1881 C C . HIS A 1 235 ? -1.916 -5.439 -1.115 1.00 94.75 235 HIS A C 1
ATOM 1883 O O . HIS A 1 235 ? -1.359 -5.301 -2.205 1.00 94.75 235 HIS A O 1
ATOM 1889 N N . THR A 1 236 ? -2.672 -6.517 -0.856 1.00 95.75 236 THR A N 1
ATOM 1890 C CA . THR A 1 236 ? -2.843 -7.594 -1.848 1.00 95.75 236 THR A CA 1
ATOM 1891 C C . THR A 1 236 ? -3.620 -7.142 -3.081 1.00 95.75 236 THR A C 1
ATOM 1893 O O . THR A 1 236 ? -3.262 -7.543 -4.188 1.00 95.75 236 THR A O 1
ATOM 1896 N N . ILE A 1 237 ? -4.627 -6.276 -2.917 1.00 95.75 237 ILE A N 1
ATOM 1897 C CA . ILE A 1 237 ? -5.395 -5.702 -4.032 1.00 95.75 237 ILE A CA 1
ATOM 1898 C C . ILE A 1 237 ? -4.478 -4.845 -4.911 1.00 95.75 237 ILE A C 1
ATOM 1900 O O . ILE A 1 237 ? -4.438 -5.012 -6.130 1.00 95.75 237 ILE A O 1
ATOM 1904 N N . LEU A 1 238 ? -3.690 -3.969 -4.287 1.00 95.12 238 LEU A N 1
ATOM 1905 C CA . LEU A 1 238 ? -2.736 -3.108 -4.976 1.00 95.12 238 LEU A CA 1
ATOM 1906 C C . LEU A 1 238 ? -1.642 -3.903 -5.705 1.00 95.12 238 LEU A C 1
ATOM 1908 O O . LEU A 1 238 ? -1.325 -3.602 -6.857 1.00 95.12 238 LEU A O 1
ATOM 1912 N N . PHE A 1 239 ? -1.100 -4.949 -5.078 1.00 94.81 239 PHE A N 1
ATOM 1913 C CA . PHE A 1 239 ? -0.160 -5.864 -5.732 1.00 94.81 239 PHE A CA 1
ATOM 1914 C C . PHE A 1 239 ? -0.807 -6.647 -6.872 1.00 94.81 239 PHE A C 1
ATOM 1916 O O . PHE A 1 239 ? -0.151 -6.872 -7.886 1.00 94.81 239 PHE A O 1
ATOM 1923 N N . GLY A 1 240 ? -2.086 -7.005 -6.746 1.00 94.25 240 GLY A N 1
ATOM 1924 C CA . GLY A 1 240 ? -2.858 -7.632 -7.813 1.00 94.25 240 GLY A CA 1
ATOM 1925 C C . GLY A 1 240 ? -2.987 -6.731 -9.033 1.00 94.25 240 GLY A C 1
ATOM 1926 O O . GLY A 1 240 ? -2.623 -7.145 -10.130 1.00 94.25 240 GLY A O 1
ATOM 1927 N N . PHE A 1 241 ? -3.402 -5.472 -8.856 1.00 92.94 241 PHE A N 1
ATOM 1928 C CA . PHE A 1 241 ? -3.444 -4.500 -9.956 1.00 92.94 241 PHE A CA 1
ATOM 1929 C C . PHE A 1 241 ? -2.073 -4.292 -10.600 1.00 92.94 241 PHE A C 1
ATOM 1931 O O . PHE A 1 241 ? -1.954 -4.262 -11.827 1.00 92.94 241 PHE A O 1
ATOM 1938 N N . LEU A 1 242 ? -1.026 -4.199 -9.778 1.00 90.56 242 LEU A N 1
ATOM 1939 C CA . LEU A 1 242 ? 0.337 -4.037 -10.262 1.00 90.56 242 LEU A CA 1
ATOM 1940 C C . LEU A 1 242 ? 0.809 -5.263 -11.068 1.00 90.56 242 LEU A C 1
ATOM 1942 O O . LEU A 1 242 ? 1.424 -5.092 -12.120 1.00 90.56 242 LEU A O 1
ATOM 1946 N N . ALA A 1 243 ? 0.494 -6.480 -10.615 1.00 91.94 243 ALA A N 1
ATOM 1947 C CA . ALA A 1 243 ? 0.816 -7.733 -11.301 1.00 91.94 243 ALA A CA 1
ATOM 1948 C C . ALA A 1 243 ? 0.017 -7.924 -12.593 1.00 91.94 243 ALA A C 1
ATOM 1950 O O . ALA A 1 243 ? 0.594 -8.325 -13.599 1.00 91.94 243 ALA A O 1
ATOM 1951 N N . LEU A 1 244 ? -1.278 -7.591 -12.589 1.00 90.75 244 LEU A N 1
ATOM 1952 C CA . LEU A 1 244 ? -2.131 -7.604 -13.780 1.00 90.75 244 LEU A CA 1
ATOM 1953 C C . LEU A 1 244 ? -1.604 -6.649 -14.852 1.00 90.75 244 LEU A C 1
ATOM 1955 O O . LEU A 1 244 ? -1.558 -7.006 -16.028 1.00 90.75 244 LEU A O 1
ATOM 1959 N N . SER A 1 245 ? -1.169 -5.457 -14.433 1.00 86.00 245 SER A N 1
ATOM 1960 C CA . SER A 1 245 ? -0.574 -4.463 -15.322 1.00 86.00 245 SER A CA 1
ATOM 1961 C C . SER A 1 245 ? 0.823 -4.872 -15.795 1.00 86.00 245 SER A C 1
ATOM 1963 O O . SER A 1 245 ? 1.167 -4.631 -16.948 1.00 86.00 245 SER A O 1
ATOM 1965 N N . THR A 1 246 ? 1.653 -5.446 -14.918 1.00 87.38 246 THR A N 1
ATOM 1966 C CA . THR A 1 246 ? 3.070 -5.742 -15.176 1.00 87.38 246 THR A CA 1
ATOM 1967 C C . THR A 1 246 ? 3.417 -7.159 -14.731 1.00 87.38 246 THR A C 1
ATOM 1969 O O . THR A 1 246 ? 3.587 -7.429 -13.542 1.00 87.38 246 THR A O 1
ATOM 1972 N N . MET A 1 247 ? 3.638 -8.036 -15.703 1.00 86.19 247 MET A N 1
ATOM 1973 C CA . MET A 1 247 ? 4.027 -9.440 -15.553 1.00 86.19 247 MET A CA 1
ATOM 1974 C C . MET A 1 247 ? 5.058 -9.720 -14.459 1.00 86.19 247 MET A C 1
ATOM 1976 O O . MET A 1 247 ? 4.857 -10.593 -13.613 1.00 86.19 247 MET A O 1
ATOM 1980 N N . ARG A 1 248 ? 6.164 -8.970 -14.433 1.00 87.88 248 ARG A N 1
ATOM 1981 C CA . ARG A 1 248 ? 7.240 -9.157 -13.446 1.00 87.88 248 ARG A CA 1
ATOM 1982 C C . ARG A 1 248 ? 6.778 -8.939 -12.000 1.00 87.88 248 ARG A C 1
ATOM 1984 O O . ARG A 1 248 ? 7.353 -9.515 -11.082 1.00 87.88 248 ARG A O 1
ATOM 1991 N N . MET A 1 249 ? 5.710 -8.178 -11.776 1.00 88.88 249 MET A N 1
ATOM 1992 C CA . MET A 1 249 ? 5.202 -7.891 -10.430 1.00 88.88 249 MET A CA 1
ATOM 1993 C C . MET A 1 249 ? 4.407 -9.066 -9.835 1.00 88.88 249 MET A C 1
ATOM 1995 O O . MET A 1 249 ? 4.108 -9.067 -8.640 1.00 88.88 249 MET A O 1
ATOM 1999 N N . LYS A 1 250 ? 4.176 -10.140 -10.611 1.00 91.06 250 LYS A N 1
ATOM 2000 C CA . LYS A 1 250 ? 3.589 -11.396 -10.115 1.00 91.06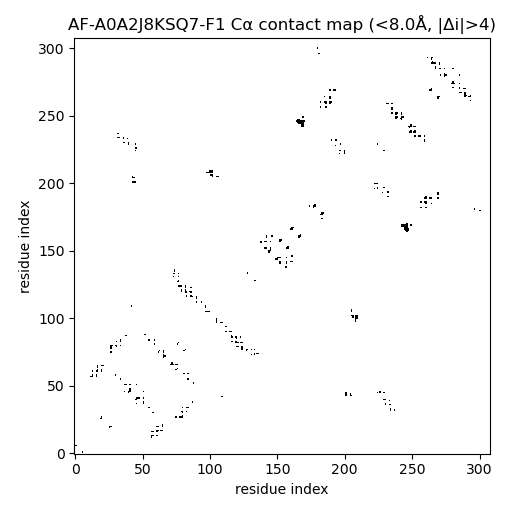 250 LYS A CA 1
ATOM 2001 C C . LYS A 1 250 ? 4.392 -12.052 -8.991 1.00 91.06 250 LYS A C 1
ATOM 2003 O O . LYS A 1 250 ? 3.796 -12.738 -8.168 1.00 91.06 250 LYS A O 1
ATOM 2008 N N . TYR A 1 251 ? 5.712 -11.849 -8.921 1.00 90.31 251 TYR A N 1
ATOM 2009 C CA . TYR A 1 251 ? 6.547 -12.421 -7.852 1.00 90.31 251 TYR A CA 1
ATOM 2010 C C . TYR A 1 251 ? 6.224 -11.813 -6.479 1.00 90.31 251 TYR A C 1
ATOM 2012 O O . TYR A 1 251 ? 6.216 -12.509 -5.462 1.00 90.31 251 TYR A O 1
ATOM 2020 N N . LEU A 1 252 ? 5.886 -10.524 -6.464 1.00 91.31 252 LEU A N 1
ATOM 2021 C CA . LEU A 1 252 ? 5.488 -9.798 -5.258 1.00 91.31 252 LEU A CA 1
ATOM 2022 C C . LEU A 1 252 ? 4.044 -10.129 -4.886 1.00 91.31 252 LEU A C 1
ATOM 2024 O O . LEU A 1 252 ? 3.725 -10.322 -3.717 1.00 91.31 252 LEU A O 1
ATOM 2028 N N . TRP A 1 253 ? 3.176 -10.260 -5.890 1.00 94.88 253 TRP A N 1
ATOM 2029 C CA . TRP A 1 253 ? 1.785 -10.608 -5.644 1.00 94.88 253 TRP A CA 1
ATOM 2030 C C . TRP A 1 253 ? 1.618 -12.051 -5.164 1.00 94.88 253 TRP A C 1
ATOM 2032 O O . TRP A 1 253 ? 0.989 -12.266 -4.137 1.00 94.88 253 TRP A O 1
ATOM 2042 N N . THR A 1 254 ? 2.237 -13.030 -5.830 1.00 93.88 254 THR A N 1
ATOM 2043 C CA . THR A 1 254 ? 2.080 -14.459 -5.500 1.00 93.88 254 THR A CA 1
ATOM 2044 C C . THR A 1 254 ? 2.589 -14.780 -4.094 1.00 93.88 254 THR A C 1
ATOM 2046 O O . THR A 1 254 ? 1.916 -15.480 -3.342 1.00 93.88 254 THR A O 1
ATOM 2049 N N . SER A 1 255 ? 3.743 -14.231 -3.699 1.00 93.50 255 SER A N 1
ATOM 2050 C CA . SER A 1 255 ? 4.264 -14.396 -2.333 1.00 93.50 255 SER A CA 1
ATOM 2051 C C . SER A 1 255 ? 3.298 -13.820 -1.293 1.00 93.50 255 SER A C 1
ATOM 2053 O O . SER A 1 255 ? 2.989 -14.473 -0.295 1.00 93.50 255 SER A O 1
ATOM 2055 N N . HIS A 1 256 ? 2.734 -12.644 -1.569 1.00 94.75 256 HIS A N 1
ATOM 2056 C CA . HIS A 1 256 ? 1.724 -12.035 -0.712 1.00 94.75 256 HIS A CA 1
ATOM 2057 C C . HIS A 1 256 ? 0.393 -12.806 -0.706 1.00 94.75 256 HIS A C 1
ATOM 2059 O O . HIS A 1 256 ? -0.262 -12.870 0.332 1.00 94.75 256 HIS A O 1
ATOM 2065 N N . MET A 1 257 ? -0.017 -13.421 -1.822 1.00 94.88 257 MET A N 1
ATOM 2066 C CA . MET A 1 257 ? -1.205 -14.282 -1.881 1.00 94.88 257 MET A CA 1
ATOM 2067 C C . MET A 1 257 ? -1.063 -15.473 -0.932 1.00 94.88 257 MET A C 1
ATOM 2069 O O . MET A 1 257 ? -2.011 -15.775 -0.214 1.00 94.88 257 MET A O 1
ATOM 2073 N N . CYS A 1 258 ? 0.114 -16.109 -0.870 1.00 93.88 258 CYS A N 1
ATOM 2074 C CA . CYS A 1 258 ? 0.378 -17.213 0.060 1.00 93.88 258 CYS A CA 1
ATOM 2075 C C . CYS A 1 258 ? 0.216 -16.784 1.522 1.00 93.88 258 CYS A C 1
ATOM 2077 O O . CYS A 1 258 ? -0.478 -17.449 2.296 1.00 93.88 258 CYS A O 1
ATOM 2079 N N . VAL A 1 259 ? 0.831 -15.660 1.903 1.00 94.44 259 VAL A N 1
ATOM 2080 C CA . VAL A 1 259 ? 0.739 -15.123 3.271 1.00 94.44 259 VAL A CA 1
ATOM 2081 C C . VAL A 1 259 ? -0.700 -14.728 3.603 1.00 94.44 259 VAL A C 1
ATOM 2083 O O . VAL A 1 259 ? -1.212 -15.089 4.657 1.00 94.44 259 VAL A O 1
ATOM 2086 N N . PHE A 1 260 ? -1.388 -14.045 2.689 1.00 94.81 260 PHE A N 1
ATOM 2087 C CA . PHE A 1 260 ? -2.758 -13.590 2.912 1.00 94.81 260 PHE A CA 1
ATOM 2088 C C . PHE A 1 260 ? -3.759 -14.752 2.997 1.00 94.81 260 PHE A C 1
ATOM 2090 O O . PHE A 1 260 ? -4.589 -14.784 3.904 1.00 94.81 260 PHE A O 1
ATOM 2097 N N . ALA A 1 261 ? -3.650 -15.738 2.102 1.00 93.69 261 ALA A N 1
ATOM 2098 C CA . ALA A 1 261 ? -4.509 -16.919 2.104 1.00 93.69 261 ALA A CA 1
ATOM 2099 C C . ALA A 1 261 ? -4.289 -17.776 3.360 1.00 93.69 261 ALA A C 1
ATOM 2101 O O . ALA A 1 261 ? -5.258 -18.180 4.001 1.00 93.69 261 ALA A O 1
ATOM 2102 N N . SER A 1 262 ? -3.031 -18.015 3.751 1.00 92.00 262 SER A N 1
ATOM 2103 C CA . SER A 1 262 ? -2.712 -18.774 4.970 1.00 92.00 262 SER A CA 1
ATOM 2104 C C . SER A 1 262 ? -3.178 -18.058 6.236 1.00 92.00 262 SER A C 1
ATOM 2106 O O . SER A 1 262 ? -3.818 -18.682 7.082 1.00 92.00 262 SER A O 1
ATOM 2108 N N . PHE A 1 263 ? -2.937 -16.748 6.346 1.00 90.88 263 PHE A N 1
ATOM 2109 C CA . PHE A 1 263 ? -3.455 -15.934 7.445 1.00 90.88 263 PHE A CA 1
ATOM 2110 C C . PHE A 1 263 ? -4.982 -16.030 7.532 1.00 90.88 263 PHE A C 1
ATOM 2112 O O . PHE A 1 263 ? -5.527 -16.245 8.614 1.00 90.88 263 PHE A O 1
ATOM 2119 N N . GLY A 1 264 ? -5.669 -15.923 6.392 1.00 88.94 264 GLY A N 1
ATOM 2120 C CA . GLY A 1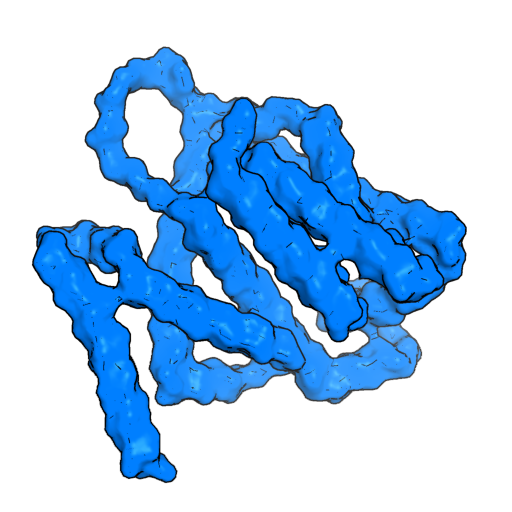 264 ? -7.122 -15.935 6.357 1.00 88.94 264 GLY A CA 1
ATOM 2121 C C . GLY A 1 264 ? -7.740 -17.285 6.717 1.00 88.94 264 GLY A C 1
ATOM 2122 O O . GLY A 1 264 ? -8.616 -17.355 7.577 1.00 88.94 264 GLY A O 1
ATOM 2123 N N . LEU A 1 265 ? -7.244 -18.372 6.119 1.00 89.44 265 LEU A N 1
ATOM 2124 C CA . LEU A 1 265 ? -7.708 -19.733 6.413 1.00 89.44 265 LEU A CA 1
ATOM 2125 C C . LEU A 1 265 ? -7.429 -20.146 7.861 1.00 89.44 265 LEU A C 1
ATOM 2127 O O . LEU A 1 265 ? -8.201 -20.899 8.450 1.00 89.44 265 LEU A O 1
ATOM 2131 N N . CYS A 1 266 ? -6.343 -19.652 8.450 1.00 87.88 266 CYS A N 1
ATOM 2132 C CA . CYS A 1 266 ? -5.992 -19.944 9.833 1.00 87.88 266 CYS A CA 1
ATOM 2133 C C . CYS A 1 266 ? -6.608 -18.955 10.836 1.00 87.88 266 CYS A C 1
ATOM 2135 O O . CYS A 1 266 ? -6.384 -19.126 12.038 1.00 87.88 266 CYS A O 1
ATOM 2137 N N . SER A 1 267 ? -7.361 -17.939 10.398 1.00 87.31 267 SER A N 1
ATOM 2138 C CA . SER A 1 267 ? -7.977 -16.961 11.299 1.00 87.31 267 SER A CA 1
ATOM 2139 C C . SER A 1 267 ? -9.354 -17.436 11.779 1.00 87.31 267 SER A C 1
ATOM 2141 O O . SER A 1 267 ? -10.210 -17.759 10.954 1.00 87.31 267 SER A O 1
ATOM 2143 N N . PRO A 1 268 ? -9.621 -17.456 13.100 1.00 83.00 268 PRO A N 1
ATOM 2144 C CA . PRO A 1 268 ? -10.941 -17.809 13.622 1.00 83.00 268 PRO A CA 1
ATOM 2145 C C . PRO A 1 268 ? -12.029 -16.813 13.192 1.00 83.00 268 PRO A C 1
ATOM 2147 O O . PRO A 1 268 ? -13.180 -17.211 13.046 1.00 83.00 268 PRO A O 1
ATOM 2150 N N . GLU A 1 269 ? -11.667 -15.553 12.934 1.00 83.06 269 GLU A N 1
ATOM 2151 C CA . GLU A 1 269 ? -12.600 -14.468 12.597 1.00 83.06 269 GLU A CA 1
ATOM 2152 C C . GLU A 1 269 ? -13.322 -14.719 11.269 1.00 83.06 269 GLU A C 1
ATOM 2154 O O . GLU A 1 269 ? -14.532 -14.531 11.162 1.00 83.06 269 GLU A O 1
ATOM 2159 N N . ILE A 1 270 ? -12.594 -15.203 10.259 1.00 83.31 270 ILE A N 1
ATOM 2160 C CA . ILE A 1 270 ? -13.160 -15.487 8.934 1.00 83.31 270 ILE A CA 1
ATOM 2161 C C . ILE A 1 270 ? -14.147 -16.656 9.011 1.00 83.31 270 ILE A C 1
ATOM 2163 O O . ILE A 1 270 ? -15.241 -16.585 8.450 1.00 83.31 270 ILE A O 1
ATOM 2167 N N . TRP A 1 271 ? -13.800 -17.707 9.758 1.00 85.25 271 TRP A N 1
ATOM 2168 C CA . TRP A 1 271 ? -14.688 -18.852 9.976 1.00 85.25 271 TRP A CA 1
ATOM 2169 C C . TRP A 1 271 ? -15.910 -18.495 10.812 1.00 85.25 271 TRP A C 1
ATOM 2171 O O . TRP A 1 271 ? -17.003 -18.991 10.543 1.00 85.25 271 TRP A O 1
ATOM 2181 N N . GLU A 1 272 ? -15.746 -17.631 11.810 1.00 84.75 272 GLU A N 1
ATOM 2182 C CA . GLU A 1 272 ? -16.847 -17.126 12.619 1.00 84.75 272 GLU A CA 1
ATOM 2183 C C . GLU A 1 272 ? -17.857 -16.348 11.769 1.00 84.75 272 GLU A C 1
ATOM 2185 O O . GLU A 1 272 ? -19.054 -16.634 11.836 1.00 84.75 272 GLU A O 1
ATOM 2190 N N . LEU A 1 273 ? -17.386 -15.418 10.933 1.00 80.56 273 LEU A N 1
ATOM 2191 C CA . LEU A 1 273 ? -18.233 -14.631 10.030 1.00 80.56 273 LEU A CA 1
ATOM 2192 C C . LEU A 1 273 ? -18.982 -15.513 9.028 1.00 80.56 273 LEU A C 1
ATOM 2194 O O . LEU A 1 273 ? -20.183 -15.326 8.800 1.00 80.56 273 LEU A O 1
ATOM 2198 N N . LEU A 1 274 ? -18.300 -16.516 8.473 1.00 82.00 274 LEU A N 1
ATOM 2199 C CA . LEU A 1 274 ? -18.910 -17.454 7.538 1.00 82.00 274 LEU A CA 1
ATOM 2200 C C . LEU A 1 274 ? -19.966 -18.325 8.226 1.00 82.00 274 LEU A C 1
ATOM 2202 O O . LEU A 1 274 ? -21.094 -18.424 7.747 1.00 82.00 274 LEU A O 1
ATOM 2206 N N . LEU A 1 275 ? -19.647 -18.927 9.374 1.00 82.50 275 LEU A N 1
ATOM 2207 C CA . LEU A 1 275 ? -20.578 -19.813 10.081 1.00 82.50 275 LEU A CA 1
ATOM 2208 C C . LEU A 1 275 ? -21.775 -19.063 10.671 1.00 82.50 275 LEU A C 1
ATOM 2210 O O . LEU A 1 275 ? -22.865 -19.634 10.734 1.00 82.50 275 LEU A O 1
ATOM 2214 N N . LYS A 1 276 ? -21.599 -17.794 11.062 1.00 82.75 276 LYS A N 1
ATOM 2215 C CA . LYS A 1 276 ? -22.709 -16.902 11.426 1.00 82.75 276 LYS A CA 1
ATOM 2216 C C . LYS A 1 276 ? -23.618 -16.634 10.228 1.00 82.75 276 LYS A C 1
ATOM 2218 O O . LYS A 1 276 ? -24.828 -16.776 10.365 1.00 82.75 276 LYS A O 1
ATOM 2223 N N . SER A 1 277 ? -23.050 -16.346 9.054 1.00 78.38 277 SER A N 1
ATOM 2224 C CA . SER A 1 277 ? -23.825 -16.132 7.818 1.00 78.38 277 SER A CA 1
ATOM 2225 C C . SER A 1 277 ? -24.655 -17.362 7.426 1.00 78.38 277 SER A C 1
ATOM 2227 O O . SER A 1 277 ? -25.797 -17.236 6.992 1.00 78.38 277 SER A O 1
ATOM 2229 N N . VAL A 1 278 ? -24.118 -18.567 7.644 1.00 83.00 278 VAL A N 1
ATOM 2230 C CA . VAL A 1 278 ? -24.799 -19.842 7.340 1.00 83.00 278 VAL A CA 1
ATOM 2231 C C . VAL A 1 278 ? -25.673 -20.339 8.514 1.00 83.00 278 VAL A C 1
ATOM 2233 O O . VAL A 1 278 ? -26.227 -21.428 8.452 1.00 83.00 278 VAL A O 1
ATOM 2236 N N . HIS A 1 279 ? -25.831 -19.566 9.599 1.00 80.56 279 HIS A N 1
ATOM 2237 C CA . HIS A 1 279 ? -26.583 -19.957 10.809 1.00 80.56 279 HIS A CA 1
ATOM 2238 C C . HIS A 1 279 ? -26.107 -21.272 11.476 1.00 80.56 279 HIS A C 1
ATOM 2240 O O . HIS A 1 279 ? -26.814 -21.865 12.288 1.00 80.56 279 HIS A O 1
ATOM 2246 N N . LEU A 1 280 ? -24.882 -21.730 11.186 1.00 80.44 280 LEU A N 1
ATOM 2247 C CA . LEU A 1 280 ? -24.291 -22.982 11.693 1.00 80.44 280 LEU A CA 1
ATOM 2248 C C . LEU A 1 280 ? -23.214 -22.740 12.761 1.00 80.44 280 LEU A C 1
ATOM 2250 O O . LEU A 1 280 ? -22.336 -23.588 12.973 1.00 80.44 280 LEU A O 1
ATOM 2254 N N . TYR A 1 281 ? -23.276 -21.584 13.423 1.00 79.12 281 TYR A N 1
ATOM 2255 C CA . TYR A 1 281 ? -22.294 -21.135 14.401 1.00 79.12 281 TYR A CA 1
ATOM 2256 C C . TYR A 1 281 ? -22.126 -22.130 15.556 1.00 79.12 281 TYR A C 1
ATOM 2258 O O . TYR A 1 281 ? -23.060 -22.436 16.295 1.00 79.12 281 TYR A O 1
ATOM 2266 N N . ASN A 1 282 ? -20.901 -22.629 15.722 1.00 84.06 282 ASN A N 1
ATOM 2267 C CA . ASN A 1 282 ? -20.494 -23.414 16.879 1.00 84.06 282 ASN A CA 1
ATOM 2268 C C . ASN A 1 282 ? -18.975 -23.252 17.082 1.00 84.06 282 ASN A C 1
ATOM 2270 O O . ASN A 1 282 ? -18.219 -23.510 16.139 1.00 84.06 282 ASN A O 1
ATOM 2274 N N . PRO A 1 283 ? -18.496 -22.887 18.287 1.00 82.31 283 PRO A N 1
ATOM 2275 C CA . PRO A 1 283 ? -17.069 -22.667 18.546 1.00 82.31 283 PRO A CA 1
ATOM 2276 C C . PRO A 1 283 ? -16.206 -23.908 18.272 1.00 82.31 283 PRO A C 1
ATOM 2278 O O . PRO A 1 283 ? -15.083 -23.788 17.780 1.00 82.31 283 PRO A O 1
ATOM 2281 N N . LYS A 1 284 ? -16.741 -25.118 18.494 1.00 84.31 284 LYS A N 1
ATOM 2282 C CA . LYS A 1 284 ? -16.033 -26.366 18.161 1.00 84.31 284 LYS A CA 1
ATOM 2283 C C . LYS A 1 284 ? -15.861 -26.534 16.646 1.00 84.31 284 LYS A C 1
ATOM 2285 O O . LYS A 1 284 ? -14.812 -26.992 16.208 1.00 84.31 284 LYS A O 1
ATOM 2290 N N . ARG A 1 285 ? -16.848 -26.117 15.839 1.00 83.69 285 ARG A N 1
ATOM 2291 C CA . ARG A 1 285 ? -16.781 -26.182 14.365 1.00 83.69 285 ARG A CA 1
ATOM 2292 C C . ARG A 1 285 ? -15.765 -25.199 13.788 1.00 83.69 285 ARG A C 1
ATOM 2294 O O . ARG A 1 285 ? -15.080 -25.562 12.841 1.00 83.69 285 ARG A O 1
ATOM 2301 N N . ILE A 1 286 ? -15.623 -24.011 14.381 1.00 85.12 286 ILE A N 1
ATOM 2302 C CA . ILE A 1 286 ? -14.580 -23.040 14.002 1.00 85.12 286 ILE A CA 1
ATOM 2303 C C . ILE A 1 286 ? -13.193 -23.655 14.198 1.00 85.12 286 ILE A C 1
ATOM 2305 O O . ILE A 1 286 ? -12.372 -23.624 13.285 1.00 85.12 286 ILE A O 1
ATOM 2309 N N . CYS A 1 287 ? -12.953 -24.256 15.369 1.00 84.06 287 CYS A N 1
ATOM 2310 C CA . CYS A 1 287 ? -11.685 -24.917 15.670 1.00 84.06 287 CYS A CA 1
ATOM 2311 C C . CYS A 1 287 ? -11.392 -26.043 14.668 1.00 84.06 287 CYS A C 1
ATOM 2313 O O . CYS A 1 287 ? -10.316 -26.073 14.079 1.00 84.06 287 CYS A O 1
ATOM 2315 N N . ILE A 1 288 ? -12.376 -26.911 14.404 1.00 86.69 288 ILE A N 1
ATOM 2316 C CA . ILE A 1 288 ? -12.231 -28.004 13.435 1.00 86.69 288 ILE A CA 1
ATOM 2317 C C . ILE A 1 288 ? -11.899 -27.453 12.042 1.00 86.69 288 ILE A C 1
ATOM 2319 O O . ILE A 1 288 ? -10.885 -27.839 11.473 1.00 86.69 288 ILE A O 1
ATOM 2323 N N . MET A 1 289 ? -12.679 -26.506 11.509 1.00 85.00 289 MET A N 1
ATOM 2324 C CA . MET A 1 289 ? -12.455 -25.969 10.157 1.00 85.00 289 MET A CA 1
ATOM 2325 C C . MET A 1 289 ? -11.093 -25.286 10.010 1.00 85.00 289 MET A C 1
ATOM 2327 O O . MET A 1 289 ? -10.394 -25.521 9.024 1.00 85.00 289 MET A O 1
ATOM 2331 N N . ARG A 1 290 ? -10.676 -24.516 11.021 1.00 86.00 290 ARG A N 1
ATOM 2332 C CA . ARG A 1 290 ? -9.388 -23.810 11.051 1.00 86.00 290 ARG A CA 1
ATOM 2333 C C . ARG A 1 290 ? -8.187 -24.737 10.860 1.00 86.00 290 ARG A C 1
ATOM 2335 O O . ARG A 1 290 ? -7.221 -24.333 10.224 1.00 86.00 290 ARG A O 1
ATOM 2342 N N . TYR A 1 291 ? -8.228 -25.948 11.415 1.00 87.31 291 TYR A N 1
ATOM 2343 C CA . TYR A 1 291 ? -7.123 -26.905 11.299 1.00 87.31 291 TYR A CA 1
ATOM 2344 C C . TYR A 1 291 ? -7.341 -27.906 10.163 1.00 87.31 291 TYR A C 1
ATOM 2346 O O . TYR A 1 291 ? -6.414 -28.185 9.406 1.00 87.31 291 TYR A O 1
ATOM 2354 N N . SER A 1 292 ? -8.563 -28.413 9.995 1.00 86.75 292 SER A N 1
ATOM 2355 C CA . SER A 1 292 ? -8.875 -29.415 8.976 1.00 86.75 292 SER A CA 1
ATOM 2356 C C . SER A 1 292 ? -8.694 -28.879 7.559 1.00 86.75 292 SER A C 1
ATOM 2358 O O . SER A 1 292 ? -8.149 -29.596 6.727 1.00 86.75 292 SER A O 1
ATOM 2360 N N . VAL A 1 293 ? -9.092 -27.635 7.267 1.00 87.00 293 VAL A N 1
ATOM 2361 C CA . VAL A 1 293 ? -9.018 -27.091 5.899 1.00 87.00 293 VAL A CA 1
ATOM 2362 C C . VAL A 1 293 ? -7.567 -26.939 5.415 1.00 87.00 293 VAL A C 1
ATOM 2364 O O . VAL A 1 293 ? -7.256 -27.493 4.359 1.00 87.00 293 VAL A O 1
ATOM 2367 N N . PRO A 1 294 ? -6.639 -26.303 6.160 1.00 87.56 294 PRO A N 1
ATOM 2368 C CA . PRO A 1 294 ? -5.229 -26.276 5.770 1.00 87.56 294 PRO A CA 1
ATOM 2369 C C . PRO A 1 294 ? -4.598 -27.670 5.667 1.00 87.56 294 PRO A C 1
ATOM 2371 O O . PRO A 1 294 ? -3.860 -27.929 4.719 1.00 87.56 294 PRO A O 1
ATOM 2374 N N . ILE A 1 295 ? -4.910 -28.584 6.596 1.00 88.31 295 ILE A N 1
ATOM 2375 C CA . ILE A 1 295 ? -4.379 -29.957 6.572 1.00 88.31 295 ILE A CA 1
ATOM 2376 C C . ILE A 1 295 ? -4.853 -30.701 5.320 1.00 88.31 295 ILE A C 1
ATOM 2378 O O . ILE A 1 295 ? -4.042 -31.331 4.650 1.00 88.31 295 ILE A O 1
ATOM 2382 N N . LEU A 1 296 ? -6.135 -30.602 4.962 1.00 88.50 296 LEU A N 1
ATOM 2383 C CA . LEU A 1 296 ? -6.682 -31.233 3.757 1.00 88.50 296 LEU A CA 1
ATOM 2384 C C . LEU A 1 296 ? -6.050 -30.671 2.479 1.00 88.50 296 LEU A C 1
ATOM 2386 O O . LEU A 1 296 ? -5.721 -31.444 1.581 1.00 88.50 296 LEU A O 1
ATOM 2390 N N . ILE A 1 297 ? -5.828 -29.353 2.413 1.00 86.69 297 ILE A N 1
ATOM 2391 C CA . ILE A 1 297 ? -5.128 -28.719 1.285 1.00 86.69 297 ILE A CA 1
ATOM 2392 C C . ILE A 1 297 ? -3.695 -29.259 1.181 1.00 86.69 297 ILE A C 1
ATOM 2394 O O . ILE A 1 297 ? -3.270 -29.650 0.096 1.00 86.69 297 ILE A O 1
ATOM 2398 N N . LEU A 1 298 ? -2.964 -29.340 2.298 1.00 86.69 298 LEU A N 1
ATOM 2399 C CA . LEU A 1 298 ? -1.600 -29.878 2.320 1.00 86.69 298 LEU A CA 1
ATOM 2400 C C . LEU A 1 298 ? -1.559 -31.358 1.922 1.00 86.69 298 LEU A C 1
ATOM 2402 O O . LEU A 1 298 ? -0.741 -31.736 1.089 1.00 86.69 298 LEU A O 1
ATOM 2406 N N . LEU A 1 299 ? -2.464 -32.182 2.455 1.00 88.44 299 LEU A N 1
ATOM 2407 C CA . LEU A 1 299 ? -2.565 -33.602 2.107 1.00 88.44 299 LEU A CA 1
ATOM 2408 C C . LEU A 1 299 ? -2.864 -33.799 0.619 1.00 88.44 299 LEU A C 1
ATOM 2410 O O . LEU A 1 299 ? -2.228 -34.631 -0.027 1.00 88.44 299 LEU A O 1
ATOM 2414 N N . TYR A 1 300 ? -3.785 -33.010 0.060 1.00 88.00 300 TYR A N 1
ATOM 2415 C CA . TYR A 1 300 ? -4.084 -33.043 -1.369 1.00 88.00 300 TYR A CA 1
ATOM 2416 C C . TYR A 1 300 ? -2.867 -32.656 -2.216 1.00 88.00 300 TYR A C 1
ATOM 2418 O O . TYR A 1 300 ? -2.575 -33.324 -3.206 1.00 88.00 300 TYR A O 1
ATOM 2426 N N . LEU A 1 301 ? -2.135 -31.607 -1.827 1.00 87.00 301 LEU A N 1
ATOM 2427 C CA . LEU A 1 301 ? -0.933 -31.180 -2.544 1.00 87.00 301 LEU A CA 1
ATOM 2428 C C . LEU A 1 301 ? 0.182 -32.230 -2.470 1.00 87.00 301 LEU A C 1
ATOM 2430 O O . LEU A 1 301 ? 0.806 -32.512 -3.491 1.00 87.00 301 LEU A O 1
ATOM 2434 N N . CYS A 1 302 ? 0.388 -32.860 -1.309 1.00 86.44 302 CYS A N 1
ATOM 2435 C CA . CYS A 1 302 ? 1.324 -33.976 -1.165 1.00 86.44 302 CYS A CA 1
ATOM 2436 C C . CYS A 1 302 ? 0.935 -35.154 -2.069 1.00 86.44 302 CYS A C 1
ATOM 2438 O O . CYS A 1 302 ? 1.784 -35.687 -2.780 1.00 86.44 302 CYS A O 1
ATOM 2440 N N . TYR A 1 303 ? -0.351 -35.517 -2.100 1.00 87.94 303 TYR A N 1
ATOM 2441 C CA . TYR A 1 303 ? -0.852 -36.592 -2.958 1.00 87.94 303 TYR A CA 1
ATOM 2442 C C . TYR A 1 303 ? -0.698 -36.271 -4.451 1.00 87.94 303 TYR A C 1
ATOM 2444 O O . TYR A 1 303 ? -0.248 -37.115 -5.225 1.00 87.94 303 TYR A O 1
ATOM 2452 N N . LYS A 1 304 ? -1.040 -35.045 -4.865 1.00 85.88 304 LYS A N 1
ATOM 2453 C CA . LYS A 1 304 ? -0.909 -34.591 -6.256 1.00 85.88 304 LYS A CA 1
ATOM 2454 C C . LYS A 1 304 ? 0.554 -34.583 -6.706 1.00 85.88 304 LYS A C 1
ATOM 2456 O O . LYS A 1 304 ? 0.838 -35.065 -7.797 1.00 85.88 304 LYS A O 1
ATOM 2461 N N . ASN A 1 305 ? 1.469 -34.104 -5.861 1.00 79.25 305 ASN A N 1
ATOM 2462 C CA . ASN A 1 305 ? 2.903 -34.088 -6.162 1.00 79.25 305 ASN A CA 1
ATOM 2463 C C . ASN A 1 305 ? 3.521 -35.488 -6.234 1.00 79.25 305 ASN A C 1
ATOM 2465 O O . ASN A 1 305 ? 4.496 -35.667 -6.946 1.00 79.25 305 ASN A O 1
ATOM 2469 N N . GLN A 1 306 ? 2.971 -36.480 -5.530 1.00 72.00 306 GLN A N 1
ATOM 2470 C CA . GLN A 1 306 ? 3.443 -37.867 -5.623 1.00 72.00 306 GLN A CA 1
ATOM 2471 C C . GLN A 1 306 ? 2.999 -38.564 -6.924 1.00 72.00 306 GLN A C 1
ATOM 2473 O O . GLN A 1 306 ? 3.542 -39.606 -7.283 1.00 72.00 306 GLN A O 1
ATOM 2478 N N . LYS A 1 307 ? 1.990 -38.018 -7.612 1.00 61.75 307 LYS A N 1
ATOM 2479 C CA . LYS A 1 307 ? 1.382 -38.591 -8.823 1.00 61.75 307 LYS A CA 1
ATOM 2480 C C . LYS A 1 307 ? 1.841 -37.917 -10.124 1.00 61.75 307 LYS A C 1
ATOM 2482 O O . LYS A 1 307 ? 1.511 -38.430 -11.191 1.00 61.75 307 LYS A O 1
ATOM 2487 N N . SER A 1 308 ? 2.514 -36.768 -10.023 1.00 54.34 308 SER A N 1
ATOM 2488 C CA . SER A 1 308 ? 3.087 -35.992 -11.133 1.00 54.34 308 SER A CA 1
ATOM 2489 C C . SER A 1 308 ? 4.569 -36.286 -11.300 1.00 54.34 308 SER A C 1
ATOM 2491 O O . SER A 1 308 ? 5.046 -36.010 -12.421 1.00 54.34 308 SER A O 1
#

Sequence (308 aa):
LQPLSERLTLLAIFISTFLFSLTWQFNQFMMLMQALVLFTLDSLDMLPAVKATWLYGIQITSLLLVCILQFFNSMILGSLLISFNLSVFIARKLQKNLKTGSFLNRLGKLLLHLFMVLCLTLFLNNIIKKILNLKSDEHIFKFLKAKFGLGATRDFDANLYLCEEAFGLLPFNTFGRLSDTLLFYAYIFVLSITVIVAFVVAFHNLSDSTNQQSVGKMEKGTVDLKPETAYNLIHTILFGFLALSTMRMKYLWTSHMCVFASFGLCSPEIWELLLKSVHLYNPKRICIMRYSVPILILLYLCYKNQKS

Nearest PDB structures (foldseek):
  7zlj-assembly1_A  TM=8.217E-01  e=1.763E-06  Caenorhabditis elegans
  7zli-assembly1_A  TM=7.933E-01  e=3.556E-06  Caenorhabditis elegans

Radius of gyration: 22.28 Å; Cα contacts (8 Å, |Δi|>4): 260; chains: 1; bounding box: 55×61×58 Å

Organism: Pan troglodytes (NCBI:txid9598)

Mean predicted aligned error: 8.03 Å

InterPro domains:
  IPR018732 Dpy-19/Dpy-19-like [PF10034] (4-305)
  IPR018732 Dpy-19/Dpy-19-like [PTHR31488] (5-304)

Foldseek 3Di:
DPDPVVVVVLVVLLVVLLVQPLPDVVVLVVVVLLLVLLLVCVLLVLDPPVVSLSNLVSNLVSLVVSCVVVVNPLCSVLGLSNLLSVLLVVLPVVDPPLQADALVVNVVSSVVSVVSSVVSSVVVSVVSCVVSVDPDCPLVVLLVCVLVVVDDDPDPSSVVLDPDQQQAFADPVVLVVCVVLVLNVLLVLLLVLLVVLSVVSSSCSSHVNVPPPDDDDDPDDPSRDRSVLSSLNSSLVSLVVVCRRGVNSVVVNVVSSVVNSLCRLLDLSSVQVVCVVVVNDDPVVSVCSNPVVVVVSVVVSVVVVVVD

Solvent-accessible surface area (backbone atoms only — not comparable to full-atom values): 16706 Å² total; per-residue (Å²): 130,84,57,71,68,60,56,52,49,53,49,50,52,37,53,52,53,29,53,50,48,63,74,33,94,68,34,59,60,56,54,33,53,51,49,50,39,47,50,53,31,44,73,45,69,51,40,62,61,69,61,46,52,52,52,50,49,41,55,52,54,31,50,53,52,38,25,57,75,56,73,61,38,59,68,65,72,46,26,64,39,54,22,37,52,52,17,49,57,49,45,55,70,72,55,71,70,61,80,58,42,48,42,70,56,25,51,52,46,48,53,51,47,52,52,50,27,53,54,42,16,54,50,46,28,55,50,47,22,60,76,68,68,58,71,76,62,54,58,59,53,48,32,52,32,38,74,70,66,74,45,91,72,89,49,63,72,43,51,52,47,63,70,34,66,60,50,24,61,50,58,71,66,56,58,54,59,35,42,74,70,47,51,44,58,49,28,52,56,40,48,54,55,51,50,54,50,50,49,52,40,37,51,47,58,48,44,58,48,66,56,86,84,66,81,77,91,77,94,66,83,79,76,74,74,55,47,70,57,54,48,53,48,50,45,50,51,52,31,43,55,45,13,47,55,21,31,62,39,38,65,63,27,53,58,46,42,54,54,52,22,52,54,37,56,59,34,64,65,56,45,48,55,51,27,51,73,69,72,64,65,45,77,68,56,38,57,48,50,38,52,49,53,60,49,51,53,52,52,48,50,54,54,53,63,75,76,107

pLDDT: mean 84.18, std 13.82, range [28.14, 96.38]